Protein AF-0000000085042445 (afdb_homodimer)

Foldseek 3Di:
DQADEAEAEDQDVPQLCCCCCPLVVWDWPDDPPQKTKTAHPVHRRHIYMYGYPPVPPDADQQVAEEEDEDPDQVVSLVSCVVVVFAWPAHWDADPVFKTWTWTAGPRNHIYIYIYGD/DQADEAEAEDQDVPQLCCCCCPLVVWDWPDDPPQKTKTAHPVHRRHIYMYGYPPVPPDADQQVAEEEDEDPDQVVSLVSCVVVVFAWPAHWDADPVFKTWTWTAGPRNHIYIYIYGD

pLDDT: mean 97.15, std 3.5, range [72.31, 98.94]

Radius of gyration: 17.21 Å; Cα contacts (8 Å, |Δi|>4): 551; chains: 2; bounding box: 41×47×36 Å

Solvent-accessible surface area (backbone atoms only — not comparable to full-atom values): 12232 Å² total; per-residue (Å²): 62,62,27,44,28,48,43,42,64,26,92,46,62,66,61,46,49,46,44,47,36,64,72,66,57,27,40,81,73,44,76,71,82,54,40,34,31,34,22,25,85,75,22,80,57,24,36,41,32,41,29,53,45,81,79,71,58,86,82,66,30,71,56,33,36,33,39,33,38,31,91,54,41,67,60,52,51,53,49,32,60,74,68,66,49,53,66,79,36,75,76,45,77,47,93,90,39,32,34,34,32,26,34,46,49,94,55,45,29,37,38,36,40,26,22,79,101,64,62,27,46,28,47,43,40,65,27,92,48,61,68,61,46,49,46,46,47,36,62,72,68,57,29,41,81,72,44,74,72,80,54,40,35,30,34,21,25,84,74,20,80,56,24,38,42,32,43,30,54,47,81,79,71,58,88,80,66,30,70,57,33,36,34,39,34,38,32,90,53,42,67,59,54,50,52,48,31,60,76,67,64,50,52,66,78,36,74,76,44,77,46,95,89,39,32,35,34,33,27,34,46,49,95,56,45,29,37,37,38,40,24,23,81,101

Secondary structure (DSSP, 8-state):
--EEEEEEEES-HHHHHHIIIIIS--EEEEE-SSEEEEE-SS-TT-EEEEEE-TT-PPP--TT-EEEEE-S-HHHHHHHHHHTT--EEEEEEEETTTEEEEEEE-TTS-EEEEEEE-/--EEEEEEEES-HHHHHHIIIIIS--EEEEE-SSEEEEE-SS-TT-EEEEEE-TT-PPP--TT-EEEEE-S-HHHHHHHHHHTT--EEEEEEEETTTEEEEEEE-TTS-EEEEEEE-

Nearest PDB structures (foldseek):
  2i7r-assembly1_B  TM=8.277E-01  e=1.528E-09  Streptococcus pneumoniae
  3itw-assembly1_B-2  TM=7.916E-01  e=5.576E-08  Micromonospora sp. ML1
  2p7k-assembly1_B  TM=7.785E-01  e=1.060E-07  Listeria monocytogenes EGD-e
  2p7l-assembly4_A  TM=7.490E-01  e=5.632E-07  Listeria monocytogenes EGD-e
  2p7m-assembly4_A  TM=7.341E-01  e=1.574E-06  Listeria monocytogenes EGD-e

Sequence (234 aa):
MRRIVPNIYSNNMAESKHFYGEFLDMELAMDLGWVTTFVSKDNPTAQISILENKNSSPLDNSAIFLSIEVADVNHYYKKAQELAINISYKIRDEDWGVRRFFVTDPNGVTLNLLSHIMRRIVPNIYSNNMAESKHFYGEFLDMELAMDLGWVTTFVSKDNPTAQISILENKNSSPLDNSAIFLSIEVADVNHYYKKAQELAINISYKIRDEDWGVRRFFVTDPNGVTLNLLSHI

InterPro domains:
  IPR004360 Glyoxalase/fosfomycin resistance/dioxygenase domain [PF00903] (8-112)
  IPR029068 Glyoxalase/Bleomycin resistance protein/Dihydroxybiphenyl dioxygenase [G3DSA:3.10.180.10] (12-117)
  IPR029068 Glyoxalase/Bleomycin resistance protein/Dihydroxybiphenyl dioxygenase [SSF54593] (1-116)
  IPR037523 Vicinal oxygen chelate (VOC), core domain [PS51819] (1-116)

Structure (mmCIF, N/CA/C/O backbone):
data_AF-0000000085042445-model_v1
#
loop_
_entity.id
_entity.type
_entity.pdbx_description
1 polymer 'Glyoxalase/bleomycin resistance protein/dioxygenase'
#
loop_
_atom_site.group_PDB
_atom_site.id
_atom_site.type_symbol
_atom_site.label_atom_id
_atom_site.label_alt_id
_atom_site.label_comp_id
_atom_site.label_asym_id
_atom_site.label_entity_id
_atom_site.label_seq_id
_atom_site.pdbx_PDB_ins_code
_atom_site.Cartn_x
_atom_site.Cartn_y
_atom_site.Cartn_z
_atom_site.occupancy
_atom_site.B_iso_or_equiv
_atom_site.auth_seq_id
_atom_site.auth_comp_id
_atom_site.auth_asym_id
_atom_site.auth_atom_id
_atom_site.pdbx_PDB_model_num
ATOM 1 N N . MET A 1 1 ? -0.152 -5.145 -14.078 1 95.88 1 MET A N 1
ATOM 2 C CA . MET A 1 1 ? -0.77 -4.738 -12.82 1 95.88 1 MET A CA 1
ATOM 3 C C . MET A 1 1 ? -1.255 -3.293 -12.891 1 95.88 1 MET A C 1
ATOM 5 O O . MET A 1 1 ? -0.452 -2.371 -13.047 1 95.88 1 MET A O 1
ATOM 9 N N . ARG A 1 2 ? -2.502 -3.137 -12.828 1 96.88 2 ARG A N 1
ATOM 10 C CA . ARG A 1 2 ? -3.105 -1.819 -13.016 1 96.88 2 ARG A CA 1
ATOM 11 C C . ARG A 1 2 ? -2.963 -0.972 -11.758 1 96.88 2 ARG A C 1
ATOM 13 O O . ARG A 1 2 ? -2.697 0.229 -11.836 1 96.88 2 ARG A O 1
ATOM 20 N N . ARG A 1 3 ? -3.139 -1.544 -10.641 1 98.62 3 ARG A N 1
ATOM 21 C CA . ARG A 1 3 ? -3.084 -0.806 -9.383 1 98.62 3 ARG A CA 1
ATOM 22 C C . ARG A 1 3 ? -2.695 -1.722 -8.227 1 98.62 3 ARG A C 1
ATOM 24 O O . ARG A 1 3 ? -2.873 -2.939 -8.305 1 98.62 3 ARG A O 1
ATOM 31 N N . ILE A 1 4 ? -2.072 -1.16 -7.227 1 98.88 4 ILE A N 1
ATOM 32 C CA . ILE A 1 4 ? -1.752 -1.758 -5.934 1 98.88 4 ILE A CA 1
ATOM 33 C C . ILE A 1 4 ? -2.416 -0.958 -4.816 1 98.88 4 ILE A C 1
ATOM 35 O O . ILE A 1 4 ? -2.082 0.209 -4.598 1 98.88 4 ILE A O 1
ATOM 39 N N . VAL A 1 5 ? -3.363 -1.583 -4.148 1 98.94 5 VAL A N 1
ATOM 40 C CA . VAL A 1 5 ? -4.191 -0.862 -3.186 1 98.94 5 VAL A CA 1
ATOM 41 C C . VAL A 1 5 ? -3.924 -1.385 -1.777 1 98.94 5 VAL A C 1
ATOM 43 O O . VAL A 1 5 ? -4.223 -2.541 -1.47 1 98.94 5 VAL A O 1
ATOM 46 N N . PRO A 1 6 ? -3.322 -0.536 -0.921 1 98.94 6 PRO A N 1
ATOM 47 C CA . PRO A 1 6 ? -3.246 -0.953 0.48 1 98.94 6 PRO A CA 1
ATOM 48 C C . PRO A 1 6 ? -4.621 -1.062 1.14 1 98.94 6 PRO A C 1
ATOM 50 O O . PRO A 1 6 ? -5.492 -0.224 0.896 1 98.94 6 PRO A O 1
ATOM 53 N N . ASN A 1 7 ? -4.809 -2.113 1.905 1 98.81 7 ASN A N 1
ATOM 54 C CA . ASN A 1 7 ? -5.996 -2.32 2.727 1 98.81 7 ASN A CA 1
ATOM 55 C C . ASN A 1 7 ? -5.684 -2.174 4.211 1 98.81 7 ASN A C 1
ATOM 57 O O . ASN A 1 7 ? -4.809 -2.863 4.738 1 98.81 7 ASN A O 1
ATOM 61 N N . ILE A 1 8 ? -6.395 -1.314 4.895 1 98.56 8 ILE A N 1
ATOM 62 C CA . ILE A 1 8 ? -6.137 -1.014 6.301 1 98.56 8 ILE A CA 1
ATOM 63 C C . ILE A 1 8 ? -7.379 -1.317 7.129 1 98.56 8 ILE A C 1
ATOM 65 O O . ILE A 1 8 ? -8.453 -0.771 6.871 1 98.56 8 ILE A O 1
ATOM 69 N N . TYR A 1 9 ? -7.227 -2.162 8.117 1 98.25 9 TYR A N 1
ATOM 70 C CA . TYR A 1 9 ? -8.336 -2.408 9.031 1 98.25 9 TYR A CA 1
ATOM 71 C C . TYR A 1 9 ? -8.492 -1.264 10.023 1 98.25 9 TYR A C 1
ATOM 73 O O . TYR A 1 9 ? -7.5 -0.682 10.469 1 98.25 9 TYR A O 1
ATOM 81 N N . SER A 1 10 ? -9.633 -1.009 10.367 1 98.12 10 SER A N 1
ATOM 82 C CA . SER A 1 10 ? -9.953 0.098 11.266 1 98.12 10 SER A CA 1
ATOM 83 C C . SER A 1 10 ? -11 -0.309 12.289 1 98.12 10 SER A C 1
ATOM 85 O O . SER A 1 10 ? -11.969 -0.998 11.961 1 98.12 10 SER A O 1
ATOM 87 N N . ASN A 1 11 ? -10.82 0.074 13.586 1 97 11 ASN A N 1
ATOM 88 C CA . ASN A 1 11 ? -11.828 -0.083 14.633 1 97 11 ASN A CA 1
ATOM 89 C C . ASN A 1 11 ? -12.82 1.075 14.633 1 97 11 ASN A C 1
ATOM 91 O O . ASN A 1 11 ? -13.805 1.053 15.367 1 97 11 ASN A O 1
ATOM 95 N N . ASN A 1 12 ? -12.594 2.066 13.891 1 96.75 12 ASN A N 1
ATOM 96 C CA . ASN A 1 12 ? -13.414 3.268 13.828 1 96.75 12 ASN A CA 1
ATOM 97 C C . ASN A 1 12 ? -13.453 3.844 12.414 1 96.75 12 ASN A C 1
ATOM 99 O O . ASN A 1 12 ? -12.68 4.738 12.078 1 96.75 12 ASN A O 1
ATOM 103 N N . MET A 1 13 ? -14.461 3.373 11.648 1 97.38 13 MET A N 1
ATOM 104 C CA . MET A 1 13 ? -14.562 3.725 10.234 1 97.38 13 MET A CA 1
ATOM 105 C C . MET A 1 13 ? -14.781 5.227 10.062 1 97.38 13 MET A C 1
ATOM 107 O O . MET A 1 13 ? -14.242 5.832 9.141 1 97.38 13 MET A O 1
ATOM 111 N N . ALA A 1 14 ? -15.547 5.82 10.922 1 97.12 14 ALA A N 1
ATOM 112 C CA . ALA A 1 14 ? -15.852 7.246 10.82 1 97.12 14 ALA A CA 1
ATOM 113 C C . ALA A 1 14 ? -14.578 8.086 10.961 1 97.12 14 ALA A C 1
ATOM 115 O O . ALA A 1 14 ? -14.367 9.031 10.195 1 97.12 14 ALA A O 1
ATOM 116 N N . GLU A 1 15 ? -13.797 7.809 11.906 1 97.5 15 GLU A N 1
ATOM 117 C CA . GLU A 1 15 ? -12.539 8.516 12.109 1 97.5 15 GLU A CA 1
ATOM 118 C C . GLU A 1 15 ? -11.609 8.352 10.914 1 97.5 15 GLU A C 1
ATOM 120 O O . GLU A 1 15 ? -10.938 9.297 10.5 1 97.5 15 GLU A O 1
ATOM 125 N N . SER A 1 16 ? -11.516 7.148 10.383 1 98.06 16 SER A N 1
ATOM 126 C CA . SER A 1 16 ? -10.695 6.891 9.203 1 98.06 16 SER A CA 1
ATOM 127 C C . SER A 1 16 ? -11.172 7.699 8.008 1 98.06 16 SER A C 1
ATOM 129 O O . SER A 1 16 ? -10.367 8.273 7.277 1 98.06 16 SER A O 1
ATOM 131 N N . LYS A 1 17 ? -12.461 7.707 7.863 1 96.94 17 LYS A N 1
ATOM 132 C CA . LYS A 1 17 ? -13.031 8.469 6.758 1 96.94 17 LYS A CA 1
ATOM 133 C C . LYS A 1 17 ? -12.68 9.953 6.871 1 96.94 17 LYS A C 1
ATOM 135 O O . LYS A 1 17 ? -12.367 10.594 5.867 1 96.94 17 LYS A O 1
ATOM 140 N N . HIS A 1 18 ? -12.773 10.461 8.047 1 96.94 18 HIS A N 1
ATOM 141 C CA . HIS A 1 18 ? -12.406 11.852 8.273 1 96.94 18 HIS A CA 1
ATOM 142 C C . HIS A 1 18 ? -10.938 12.102 7.941 1 96.94 18 HIS A C 1
ATOM 144 O O . HIS A 1 18 ? -10.602 13.078 7.281 1 96.94 18 HIS A O 1
ATOM 150 N N . PHE A 1 19 ? -10.086 11.227 8.367 1 98.62 19 PHE A N 1
ATOM 151 C CA . PHE A 1 19 ? -8.656 11.375 8.148 1 98.62 19 PHE A CA 1
ATOM 152 C C . PHE A 1 19 ? -8.328 11.367 6.66 1 98.62 19 PHE A C 1
ATOM 154 O O . PHE A 1 19 ? -7.688 12.297 6.152 1 98.62 19 PHE A O 1
ATOM 161 N N . TYR A 1 20 ? -8.711 10.367 5.918 1 98.62 20 TYR A N 1
ATOM 162 C CA . TYR A 1 20 ? -8.32 10.188 4.52 1 98.62 20 TYR A CA 1
ATOM 163 C C . TYR A 1 20 ? -9.094 11.141 3.615 1 98.62 20 TYR A C 1
ATOM 165 O O . TYR A 1 20 ? -8.578 11.586 2.59 1 98.62 20 TYR A O 1
ATOM 173 N N . GLY A 1 21 ? -10.312 11.461 3.982 1 96.88 21 GLY A N 1
ATOM 174 C CA . GLY A 1 21 ? -11.117 12.375 3.195 1 96.88 21 GLY A CA 1
ATOM 175 C C . GLY A 1 21 ? -10.781 13.836 3.455 1 96.88 21 GLY A C 1
ATOM 176 O O . GLY A 1 21 ? -10.562 14.602 2.516 1 96.88 21 GLY A O 1
ATOM 177 N N . GLU A 1 22 ? -10.758 14.203 4.699 1 94.75 22 GLU A N 1
ATOM 178 C CA . GLU A 1 22 ? -10.586 15.602 5.059 1 94.75 22 GLU A CA 1
ATOM 179 C C . GLU A 1 22 ? -9.109 15.977 5.121 1 94.75 22 GLU A C 1
ATOM 181 O O . GLU A 1 22 ? -8.672 16.938 4.488 1 94.75 22 GLU A O 1
ATOM 186 N N . PHE A 1 23 ? -8.367 15.25 5.867 1 97.81 23 PHE A N 1
ATOM 187 C CA . PHE A 1 23 ? -6.957 15.602 5.992 1 97.81 23 PHE A CA 1
ATOM 188 C C . PHE A 1 23 ? -6.223 15.359 4.68 1 97.81 23 PHE A C 1
ATOM 190 O O . PHE A 1 23 ? -5.648 16.297 4.105 1 97.81 23 PHE A O 1
ATOM 197 N N . LEU A 1 24 ? -6.309 14.109 4.102 1 97.88 24 LEU A N 1
ATOM 198 C CA . LEU A 1 24 ? -5.52 13.781 2.918 1 97.88 24 LEU A CA 1
ATOM 199 C C . LEU A 1 24 ? -6.219 14.258 1.649 1 97.88 24 LEU A C 1
ATOM 201 O O . LEU A 1 24 ? -5.645 14.203 0.56 1 97.88 24 LEU A O 1
ATOM 205 N N . ASP A 1 25 ? -7.438 14.711 1.812 1 96.5 25 ASP A N 1
ATOM 206 C CA . ASP A 1 25 ? -8.18 15.305 0.701 1 96.5 25 ASP A CA 1
ATOM 207 C C . ASP A 1 25 ? -8.406 14.273 -0.407 1 96.5 25 ASP A C 1
ATOM 209 O O . ASP A 1 25 ? -8.359 14.617 -1.592 1 96.5 25 ASP A O 1
ATOM 213 N N . MET A 1 26 ? -8.5 12.992 -0.084 1 98.38 26 MET A N 1
ATOM 214 C CA . MET A 1 26 ? -8.828 11.969 -1.074 1 98.38 26 MET A CA 1
ATOM 215 C C . MET A 1 26 ? -10.328 11.898 -1.314 1 98.38 26 MET A C 1
ATOM 217 O O . MET A 1 26 ? -11.117 12.336 -0.472 1 98.38 26 MET A O 1
ATOM 221 N N . GLU A 1 27 ? -10.641 11.43 -2.48 1 98.25 27 GLU A N 1
ATOM 222 C CA . GLU A 1 27 ? -12.047 11.289 -2.85 1 98.25 27 GLU A CA 1
ATOM 223 C C . GLU A 1 27 ? -12.578 9.898 -2.504 1 98.25 27 GLU A C 1
ATOM 225 O O . GLU A 1 27 ? -11.875 8.906 -2.68 1 98.25 27 GLU A O 1
ATOM 230 N N . LEU A 1 28 ? -13.836 9.875 -2.049 1 97.62 28 LEU A N 1
ATOM 231 C CA . LEU A 1 28 ? -14.5 8.602 -1.787 1 97.62 28 LEU A CA 1
ATOM 232 C C . LEU A 1 28 ? -14.914 7.926 -3.09 1 97.62 28 LEU A C 1
ATOM 234 O O . LEU A 1 28 ? -15.75 8.445 -3.828 1 97.62 28 LEU A O 1
ATOM 238 N N . ALA A 1 29 ? -14.328 6.812 -3.391 1 97.62 29 ALA A N 1
ATOM 239 C CA . ALA A 1 29 ? -14.641 6.086 -4.617 1 97.62 29 ALA A CA 1
ATOM 240 C C . ALA A 1 29 ? -15.719 5.035 -4.371 1 97.62 29 ALA A C 1
ATOM 242 O O . ALA A 1 29 ? -16.5 4.707 -5.27 1 97.62 29 ALA A O 1
ATOM 243 N N . MET A 1 30 ? -15.734 4.473 -3.238 1 96.88 30 MET A N 1
ATOM 244 C CA . MET A 1 30 ? -16.672 3.432 -2.844 1 96.88 30 MET A CA 1
ATOM 245 C C . MET A 1 30 ? -16.891 3.436 -1.335 1 96.88 30 MET A C 1
ATOM 247 O O . MET A 1 30 ? -15.945 3.602 -0.567 1 96.88 30 MET A O 1
ATOM 251 N N . ASP A 1 31 ? -18.109 3.236 -0.894 1 96.94 31 ASP A N 1
ATOM 252 C CA . ASP A 1 31 ? -18.453 3.08 0.516 1 96.94 31 ASP A CA 1
ATOM 253 C C . ASP A 1 31 ? -19.562 2.043 0.7 1 96.94 31 ASP A C 1
ATOM 255 O O . ASP A 1 31 ? -20.734 2.328 0.45 1 96.94 31 ASP A O 1
ATOM 259 N N . LEU A 1 32 ? -19.203 0.952 1.211 1 95.62 32 LEU A N 1
ATOM 260 C CA . LEU A 1 32 ? -20.156 -0.121 1.442 1 95.62 32 LEU A CA 1
ATOM 261 C C . LEU A 1 32 ? -20.391 -0.336 2.936 1 95.62 32 LEU A C 1
ATOM 263 O O . LEU A 1 32 ? -20.984 -1.332 3.338 1 95.62 32 LEU A O 1
ATOM 267 N N . GLY A 1 33 ? -19.953 0.536 3.732 1 93.56 33 GLY A N 1
ATOM 268 C CA . GLY A 1 33 ? -20.062 0.413 5.176 1 93.56 33 GLY A CA 1
ATOM 269 C C . GLY A 1 33 ? -18.891 -0.326 5.797 1 93.56 33 GLY A C 1
ATOM 270 O O . GLY A 1 33 ? -18.047 0.283 6.449 1 93.56 33 GLY A O 1
ATOM 271 N N . TRP A 1 34 ? -18.797 -1.603 5.391 1 95.19 34 TRP A N 1
ATOM 272 C CA . TRP A 1 34 ? -17.734 -2.416 5.965 1 95.19 34 TRP A CA 1
ATOM 273 C C . TRP A 1 34 ? -16.422 -2.199 5.227 1 95.19 34 TRP A C 1
ATOM 275 O O . TRP A 1 34 ? -15.352 -2.578 5.715 1 95.19 34 TRP A O 1
ATOM 285 N N . VAL A 1 35 ? -16.469 -1.622 4.035 1 97.25 35 VAL A N 1
ATOM 286 C CA . VAL A 1 35 ? -15.273 -1.259 3.281 1 97.25 35 VAL A CA 1
ATOM 287 C C . VAL A 1 35 ? -15.484 0.091 2.6 1 97.25 35 VAL A C 1
ATOM 289 O O . VAL A 1 35 ? -16.562 0.36 2.059 1 97.25 35 VAL A O 1
ATOM 292 N N . THR A 1 36 ? -14.508 0.972 2.711 1 98.25 36 THR A N 1
ATOM 293 C CA . THR A 1 36 ? -14.461 2.268 2.045 1 98.25 36 THR A CA 1
ATOM 294 C C . THR A 1 36 ? -13.156 2.434 1.274 1 98.25 36 THR A C 1
ATOM 296 O O . THR A 1 36 ? -12.078 2.152 1.803 1 98.25 36 THR A O 1
ATOM 299 N N . THR A 1 37 ? -13.242 2.791 0.037 1 98.69 37 THR A N 1
ATOM 300 C CA . THR A 1 37 ? -12.047 3.031 -0.769 1 98.69 37 THR A CA 1
ATOM 301 C C . THR A 1 37 ? -11.93 4.508 -1.124 1 98.69 37 THR A C 1
ATOM 303 O O . THR A 1 37 ? -12.891 5.129 -1.576 1 98.69 37 THR A O 1
ATOM 306 N N . PHE A 1 38 ? -10.766 5.047 -0.848 1 98.81 38 PHE A N 1
ATOM 307 C CA . PHE A 1 38 ? -10.414 6.418 -1.2 1 98.81 38 PHE A CA 1
ATOM 308 C C . PHE A 1 38 ? -9.492 6.449 -2.41 1 98.81 38 PHE A C 1
ATOM 310 O O . PHE A 1 38 ? -8.656 5.559 -2.582 1 98.81 38 PHE A O 1
ATOM 317 N N . VAL A 1 39 ? -9.641 7.473 -3.24 1 98.69 39 VAL A N 1
ATOM 318 C CA . VAL A 1 39 ? -8.875 7.582 -4.477 1 98.69 39 VAL A CA 1
ATOM 319 C C . VAL A 1 39 ? -8.281 8.984 -4.598 1 98.69 39 VAL A C 1
ATOM 321 O O . VAL A 1 39 ? -8.898 9.961 -4.164 1 98.69 39 VAL A O 1
ATOM 324 N N . SER A 1 40 ? -7.035 9 -5.109 1 98.44 40 SER A N 1
ATOM 325 C CA . SER A 1 40 ? -6.41 10.281 -5.41 1 98.44 40 SER A CA 1
ATOM 326 C C . SER A 1 40 ? -7.195 11.047 -6.473 1 98.44 40 SER A C 1
ATOM 328 O O . SER A 1 40 ? -7.66 10.453 -7.449 1 98.44 40 SER A O 1
ATOM 330 N N . LYS A 1 41 ? -7.27 12.375 -6.297 1 96.5 41 LYS A N 1
ATOM 331 C CA . LYS A 1 41 ? -7.891 13.219 -7.316 1 96.5 41 LYS A CA 1
ATOM 332 C C . LYS A 1 41 ? -7.023 13.297 -8.57 1 96.5 41 LYS A C 1
ATOM 334 O O . LYS A 1 41 ? -7.539 13.477 -9.68 1 96.5 41 LYS A O 1
ATOM 339 N N . ASP A 1 42 ? -5.762 13.156 -8.445 1 95.94 42 ASP A N 1
ATOM 340 C CA . ASP A 1 42 ? -4.789 13.328 -9.523 1 95.94 42 ASP A CA 1
ATOM 341 C C . ASP A 1 42 ? -4.555 12.023 -10.266 1 95.94 42 ASP A C 1
ATOM 343 O O . ASP A 1 42 ? -4.148 12.023 -11.43 1 95.94 42 ASP A O 1
ATOM 347 N N . ASN A 1 43 ? -4.672 10.914 -9.672 1 97.69 43 ASN A N 1
ATOM 348 C CA . ASN A 1 43 ? -4.398 9.578 -10.195 1 97.69 43 ASN A CA 1
ATOM 349 C C . ASN A 1 43 ? -5.418 8.562 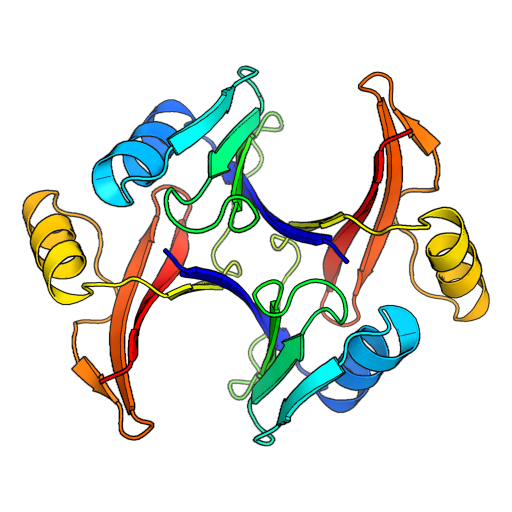-9.695 1 97.69 43 ASN A C 1
ATOM 351 O O . ASN A 1 43 ? -5.34 8.109 -8.555 1 97.69 43 ASN A O 1
ATOM 355 N N . PRO A 1 44 ? -6.301 8.148 -10.562 1 96.38 44 PRO A N 1
ATOM 356 C CA . PRO A 1 44 ? -7.398 7.281 -10.117 1 96.38 44 PRO A CA 1
ATOM 357 C C . PRO A 1 44 ? -6.918 5.895 -9.695 1 96.38 44 PRO A C 1
ATOM 359 O O . PRO A 1 44 ? -7.68 5.129 -9.102 1 96.38 44 PRO A O 1
ATOM 362 N N . THR A 1 45 ? -5.68 5.531 -9.977 1 98.06 45 THR A N 1
ATOM 363 C CA . THR A 1 45 ? -5.195 4.207 -9.602 1 98.06 45 THR A CA 1
ATOM 364 C C . THR A 1 45 ? -4.469 4.266 -8.258 1 98.06 45 THR A C 1
ATOM 366 O O . THR A 1 45 ? -4.113 3.227 -7.695 1 98.06 45 THR A O 1
ATOM 369 N N . ALA A 1 46 ? -4.207 5.453 -7.742 1 98.56 46 ALA A N 1
ATOM 370 C CA . ALA A 1 46 ? -3.699 5.621 -6.383 1 98.56 46 ALA A CA 1
ATOM 371 C C . ALA A 1 46 ? -4.84 5.598 -5.363 1 98.56 46 ALA A C 1
ATOM 373 O O . ALA A 1 46 ? -5.574 6.574 -5.227 1 98.56 46 ALA A O 1
ATOM 374 N N . GLN A 1 47 ? -4.941 4.449 -4.703 1 98.81 47 GLN A N 1
ATOM 375 C CA . GLN A 1 47 ? -6.094 4.203 -3.84 1 98.81 47 GLN A CA 1
ATOM 376 C C . GLN A 1 47 ? -5.66 3.633 -2.492 1 98.81 47 GLN A C 1
ATOM 378 O O . GLN A 1 47 ? -4.566 3.078 -2.371 1 98.81 47 GLN A O 1
ATOM 383 N N . ILE A 1 48 ? -6.508 3.824 -1.464 1 98.94 48 ILE A N 1
ATOM 384 C CA . ILE A 1 48 ? -6.43 3.178 -0.158 1 98.94 48 ILE A CA 1
ATOM 385 C C . ILE A 1 48 ? -7.809 2.654 0.243 1 98.94 48 ILE A C 1
ATOM 387 O O . ILE A 1 48 ? -8.812 3.359 0.105 1 98.94 48 ILE A O 1
ATOM 391 N N . SER A 1 49 ? -7.855 1.45 0.684 1 98.88 49 SER A N 1
ATOM 392 C CA . SER A 1 49 ? -9.102 0.901 1.207 1 98.88 49 SER A CA 1
ATOM 393 C C . SER A 1 49 ? -9.055 0.764 2.725 1 98.88 49 SER A C 1
ATOM 395 O O . SER A 1 49 ? -8.062 0.28 3.277 1 98.88 49 SER A O 1
ATOM 397 N N . ILE A 1 50 ? -10.078 1.212 3.383 1 98.69 50 ILE A N 1
ATOM 398 C CA . ILE A 1 50 ? -10.281 1.05 4.82 1 98.69 50 ILE A CA 1
ATOM 399 C C . ILE A 1 50 ? -11.352 -0.007 5.074 1 98.69 50 ILE A C 1
ATOM 401 O O . ILE A 1 50 ? -12.461 0.085 4.547 1 98.69 50 ILE A O 1
ATOM 405 N N . LEU A 1 51 ? -11 -1.027 5.805 1 98.06 51 LEU A N 1
ATOM 406 C CA . LEU A 1 51 ? -11.891 -2.141 6.109 1 98.06 51 LEU A CA 1
ATOM 407 C C . LEU A 1 51 ? -12.297 -2.131 7.582 1 98.06 51 LEU A C 1
ATOM 409 O O . LEU A 1 51 ? -11.453 -1.904 8.453 1 98.06 51 LEU A O 1
ATOM 413 N N . GLU A 1 52 ? -13.523 -2.389 7.789 1 97.62 52 GLU A N 1
ATOM 414 C CA . GLU A 1 52 ? -13.969 -2.523 9.172 1 97.62 52 GLU A CA 1
ATOM 415 C C . GLU A 1 52 ? -13.352 -3.748 9.836 1 97.62 52 GLU A C 1
ATOM 417 O O . GLU A 1 52 ? -13.359 -4.84 9.273 1 97.62 52 GLU A O 1
ATOM 422 N N . ASN A 1 53 ? -12.805 -3.523 11.039 1 97.06 53 ASN A N 1
ATOM 423 C CA . ASN A 1 53 ? -12.289 -4.633 11.836 1 97.06 53 ASN A CA 1
ATOM 424 C C . ASN A 1 53 ? -13.406 -5.379 12.555 1 97.06 53 ASN A C 1
ATOM 426 O O . ASN A 1 53 ? -13.688 -5.105 13.719 1 97.06 53 ASN A O 1
ATOM 430 N N . LYS A 1 54 ? -13.992 -6.336 12 1 90.12 54 LYS A N 1
ATOM 431 C CA . LYS A 1 54 ? -15.188 -7.016 12.508 1 90.12 54 LYS A CA 1
ATOM 432 C C . LYS A 1 54 ? -14.82 -8 13.617 1 90.12 54 LYS A C 1
ATOM 434 O O . LYS A 1 54 ? -15.633 -8.266 14.508 1 90.12 54 LYS A O 1
ATOM 439 N N . ASN A 1 55 ? -13.672 -8.461 13.531 1 82.38 55 ASN A N 1
ATOM 440 C CA . ASN A 1 55 ? -13.32 -9.516 14.477 1 82.38 55 ASN A CA 1
ATOM 441 C C . ASN A 1 55 ? -12.906 -8.938 15.828 1 82.38 55 ASN A C 1
ATOM 443 O O . ASN A 1 55 ? -12.688 -9.68 16.781 1 82.38 55 ASN A O 1
ATOM 447 N N . SER A 1 56 ? -12.883 -7.648 15.961 1 72.44 56 SER A N 1
ATOM 448 C CA . SER A 1 56 ? -12.586 -6.957 17.219 1 72.44 56 SER A CA 1
ATOM 449 C C . SER A 1 56 ? -11.258 -7.43 17.812 1 72.44 56 SER A C 1
ATOM 451 O O . SER A 1 56 ? -11.078 -7.418 19.031 1 72.44 56 SER A O 1
ATOM 453 N N . SER A 1 57 ? -10.539 -8.062 17.016 1 82.81 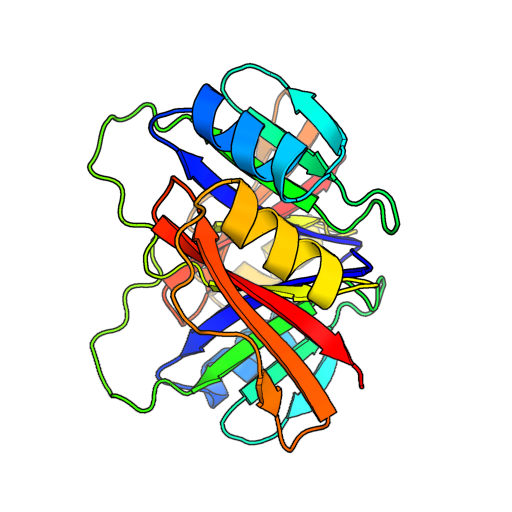57 SER A N 1
ATOM 454 C CA . SER A 1 57 ? -9.195 -8.391 17.484 1 82.81 57 SER A CA 1
ATOM 455 C C . SER A 1 57 ? -8.32 -7.145 17.562 1 82.81 57 SER A C 1
ATOM 457 O O . SER A 1 57 ? -8.531 -6.188 16.812 1 82.81 57 SER A O 1
ATOM 459 N N . PRO A 1 58 ? -7.461 -7.246 18.547 1 88.25 58 PRO A N 1
ATOM 460 C CA . PRO A 1 58 ? -6.574 -6.086 18.641 1 88.25 58 PRO A CA 1
ATOM 461 C C . PRO A 1 58 ? -5.844 -5.805 17.328 1 88.25 58 PRO A C 1
ATOM 463 O O . PRO A 1 58 ? -5.266 -6.715 16.734 1 88.25 58 PRO A O 1
ATOM 466 N N . LEU A 1 59 ? -6.051 -4.617 16.953 1 91.69 59 LEU A N 1
ATOM 467 C CA . LEU A 1 59 ? -5.406 -4.172 15.719 1 91.69 59 LEU A CA 1
ATOM 468 C C . LEU A 1 59 ? -3.99 -3.676 15.992 1 91.69 59 LEU A C 1
ATOM 470 O O . LEU A 1 59 ? -3.758 -2.957 16.969 1 91.69 59 LEU A O 1
ATOM 474 N N . ASP A 1 60 ? -3.004 -4.168 15.219 1 96.19 60 ASP A N 1
ATOM 475 C CA . ASP A 1 60 ? -1.664 -3.588 15.188 1 96.19 60 ASP A CA 1
ATOM 476 C C . ASP A 1 60 ? -1.22 -3.309 13.75 1 96.19 60 ASP A C 1
ATOM 478 O O . ASP A 1 60 ? -0.714 -4.203 13.07 1 96.19 60 ASP A O 1
ATOM 482 N N . ASN A 1 61 ? -1.378 -2.08 13.367 1 97.81 61 ASN A N 1
ATOM 483 C CA . ASN A 1 61 ? -1.047 -1.676 12 1 97.81 61 ASN A CA 1
ATOM 484 C C . ASN A 1 61 ? 0.335 -1.032 11.93 1 97.81 61 ASN A C 1
ATOM 486 O O . ASN A 1 61 ? 0.667 -0.376 10.945 1 97.81 61 ASN A O 1
ATOM 490 N N . SER A 1 62 ? 1.162 -1.242 12.961 1 96.94 62 SER A N 1
ATOM 491 C CA . SER A 1 62 ? 2.408 -0.49 13.07 1 96.94 62 SER A CA 1
ATOM 492 C C . SER A 1 62 ? 3.379 -0.863 11.953 1 96.94 62 SER A C 1
ATOM 494 O O . SER A 1 62 ? 4.312 -0.115 11.664 1 96.94 62 SER A O 1
ATOM 496 N N . ALA A 1 63 ? 3.113 -1.994 11.336 1 97.69 63 ALA A N 1
ATOM 497 C CA . ALA A 1 63 ? 4.004 -2.434 10.266 1 97.69 63 ALA A CA 1
ATOM 498 C C . ALA A 1 63 ? 3.629 -1.778 8.938 1 97.69 63 ALA A C 1
ATOM 500 O O . ALA A 1 63 ? 4.391 -1.842 7.973 1 97.69 63 ALA A O 1
ATOM 501 N N . ILE A 1 64 ? 2.418 -1.227 8.82 1 98.75 64 ILE A N 1
ATOM 502 C CA . ILE A 1 64 ? 1.99 -0.595 7.578 1 98.75 64 ILE A CA 1
ATOM 503 C C . ILE A 1 64 ? 2.656 0.772 7.438 1 98.75 64 ILE A C 1
ATOM 505 O O . ILE A 1 64 ? 2.486 1.643 8.297 1 98.75 64 ILE A O 1
ATOM 509 N N . PHE A 1 65 ? 3.434 0.911 6.395 1 98.88 65 PHE A N 1
ATOM 510 C CA . PHE A 1 65 ? 4.227 2.09 6.074 1 98.88 65 PHE A CA 1
ATOM 511 C C . PHE A 1 65 ? 4.055 2.473 4.609 1 98.88 65 PHE A C 1
ATOM 513 O O . PHE A 1 65 ? 4.492 1.744 3.715 1 98.88 65 PHE A O 1
ATOM 520 N N . LEU A 1 66 ? 3.367 3.604 4.355 1 98.94 66 LEU A N 1
ATOM 521 C CA . LEU A 1 66 ? 3.061 4.047 3.002 1 98.94 66 LEU A CA 1
ATOM 522 C C . LEU A 1 66 ? 3.779 5.352 2.68 1 98.94 66 LEU A C 1
ATOM 524 O O . LEU A 1 66 ? 3.854 6.246 3.523 1 98.94 66 LEU A O 1
ATOM 528 N N . SER A 1 67 ? 4.363 5.398 1.513 1 98.88 67 SER A N 1
ATOM 529 C CA . SER A 1 67 ? 4.863 6.656 0.968 1 98.88 67 SER A CA 1
ATOM 530 C C . SER A 1 67 ? 3.877 7.262 -0.022 1 98.88 67 SER A C 1
ATOM 532 O O . SER A 1 67 ? 3.494 6.617 -1 1 98.88 67 SER A O 1
ATOM 534 N N . ILE A 1 68 ? 3.482 8.445 0.237 1 98.88 68 ILE A N 1
ATOM 535 C CA . ILE A 1 68 ? 2.504 9.141 -0.593 1 98.88 68 ILE A CA 1
ATOM 536 C C . ILE A 1 68 ? 3.125 10.406 -1.169 1 98.88 68 ILE A C 1
ATOM 538 O O . ILE A 1 68 ? 3.498 11.32 -0.425 1 98.88 68 ILE A O 1
ATOM 542 N N . GLU A 1 69 ? 3.236 10.461 -2.488 1 98.88 69 GLU A N 1
ATOM 543 C CA . GLU A 1 69 ? 3.77 11.656 -3.135 1 98.88 69 GLU A CA 1
ATOM 544 C C . GLU A 1 69 ? 2.672 12.688 -3.379 1 98.88 69 GLU A C 1
ATOM 546 O O . GLU A 1 69 ? 1.7 12.406 -4.086 1 98.88 69 GLU A O 1
ATOM 551 N N . VAL A 1 70 ? 2.869 13.859 -2.832 1 98.31 70 VAL A N 1
ATOM 552 C CA . VAL A 1 70 ? 1.886 14.93 -2.951 1 98.31 70 VAL A CA 1
ATOM 553 C C . VAL A 1 70 ? 2.51 16.141 -3.66 1 98.31 70 VAL A C 1
ATOM 555 O O . VAL A 1 70 ? 3.736 16.266 -3.699 1 98.31 70 VAL A O 1
ATOM 558 N N . ALA A 1 71 ? 1.664 16.969 -4.309 1 95.12 71 ALA A N 1
ATOM 559 C CA . ALA A 1 71 ? 2.15 18.109 -5.074 1 95.12 71 ALA A CA 1
ATOM 560 C C . ALA A 1 71 ? 2.707 19.188 -4.148 1 95.12 71 ALA A C 1
ATOM 562 O O . ALA A 1 71 ? 3.689 19.859 -4.48 1 95.12 71 ALA A O 1
ATOM 563 N N . ASP A 1 72 ? 2.094 19.422 -2.992 1 96.44 72 ASP A N 1
ATOM 564 C CA . ASP A 1 72 ? 2.469 20.469 -2.049 1 96.44 72 ASP A CA 1
ATOM 565 C C . ASP A 1 72 ? 2.57 19.906 -0.628 1 96.44 72 ASP A C 1
ATOM 567 O O . ASP A 1 72 ? 1.624 20.016 0.155 1 96.44 72 ASP A O 1
ATOM 571 N N . VAL A 1 73 ? 3.785 19.5 -0.298 1 98.62 73 VAL A N 1
ATOM 572 C CA . VAL A 1 73 ? 4.004 18.844 0.99 1 98.62 73 VAL A CA 1
ATOM 573 C C . VAL A 1 73 ? 3.861 19.875 2.117 1 98.62 73 VAL A C 1
ATOM 575 O O . VAL A 1 73 ? 3.4 19.531 3.211 1 98.62 73 VAL A O 1
ATOM 578 N N . ASN A 1 74 ? 4.211 21.141 1.893 1 98.62 74 ASN A N 1
ATOM 579 C CA . ASN A 1 74 ? 4.07 22.172 2.902 1 98.62 74 ASN A CA 1
ATOM 580 C C . ASN A 1 74 ? 2.609 22.406 3.279 1 98.62 74 ASN A C 1
ATOM 582 O O . ASN A 1 74 ? 2.293 22.641 4.449 1 98.62 74 ASN A O 1
ATOM 586 N N . HIS A 1 75 ? 1.813 22.344 2.281 1 98.25 75 HIS A N 1
ATOM 587 C CA . HIS A 1 75 ? 0.38 22.469 2.514 1 98.25 75 HIS A CA 1
ATOM 588 C C . HIS A 1 75 ? -0.124 21.406 3.479 1 98.25 75 HIS A C 1
ATOM 590 O O . HIS A 1 75 ? -0.83 21.719 4.441 1 98.25 75 HIS A O 1
ATOM 596 N N . TYR A 1 76 ? 0.209 20.141 3.291 1 98.56 76 TYR A N 1
ATOM 597 C CA . TYR A 1 76 ? -0.267 19.047 4.121 1 98.56 76 TYR A CA 1
ATOM 598 C C . TYR A 1 76 ? 0.358 19.094 5.508 1 98.56 76 TYR A C 1
ATOM 600 O O . TYR A 1 76 ? -0.276 18.719 6.496 1 98.56 76 TYR A O 1
ATOM 608 N N . TYR A 1 77 ? 1.626 19.562 5.562 1 98.81 77 TYR A N 1
ATOM 609 C CA . TYR A 1 77 ? 2.248 19.719 6.871 1 98.81 77 TYR A CA 1
ATOM 610 C C . TYR A 1 77 ? 1.476 20.734 7.719 1 98.81 77 TYR A C 1
ATOM 612 O O . TYR A 1 77 ? 1.146 20.453 8.875 1 98.81 77 TYR A O 1
ATOM 620 N N . LYS A 1 78 ? 1.198 21.891 7.184 1 98.69 78 LYS A N 1
ATOM 621 C CA . LYS A 1 78 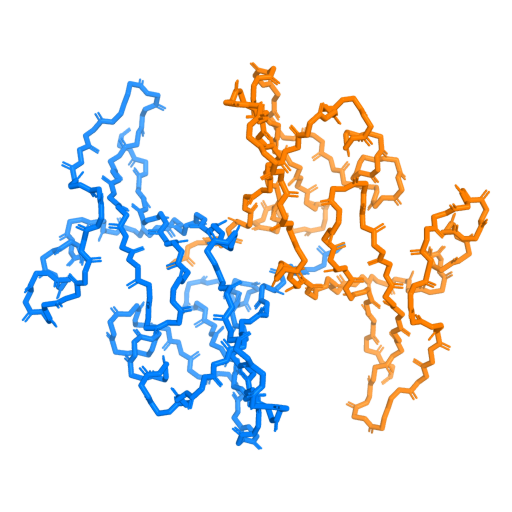? 0.42 22.922 7.879 1 98.69 78 LYS A CA 1
ATOM 622 C C . LYS A 1 78 ? -0.954 22.391 8.281 1 98.69 78 LYS A C 1
ATOM 624 O O . LYS A 1 78 ? -1.41 22.609 9.398 1 98.69 78 LYS A O 1
ATOM 629 N N . LYS A 1 79 ? -1.555 21.734 7.355 1 98.5 79 LYS A N 1
ATOM 630 C CA . LYS A 1 79 ? -2.877 21.172 7.613 1 98.5 79 LYS A CA 1
ATOM 631 C C . LYS A 1 79 ? -2.83 20.172 8.758 1 98.5 79 LYS A C 1
ATOM 633 O O . LYS A 1 79 ? -3.744 20.109 9.586 1 98.5 79 LYS A O 1
ATOM 638 N N . ALA A 1 80 ? -1.782 19.312 8.781 1 98.62 80 ALA A N 1
ATOM 639 C CA . ALA A 1 80 ? -1.605 18.344 9.867 1 98.62 80 ALA A CA 1
ATOM 640 C C . ALA A 1 80 ? -1.505 19.047 11.211 1 98.62 80 ALA A C 1
ATOM 642 O O . ALA A 1 80 ? -2.082 18.594 12.203 1 98.62 80 ALA A O 1
ATOM 643 N N . GLN A 1 81 ? -0.739 20.094 11.242 1 98.44 81 GLN A N 1
ATOM 644 C CA . GLN A 1 81 ? -0.61 20.875 12.469 1 98.44 81 GLN A CA 1
ATOM 645 C C . GLN A 1 81 ? -1.954 21.469 12.891 1 98.44 81 GLN A C 1
ATOM 647 O O . GLN A 1 81 ? -2.33 21.375 14.062 1 98.44 81 GLN A O 1
ATOM 652 N N . GLU A 1 82 ? -2.646 22.031 11.953 1 97.81 82 GLU A N 1
ATOM 653 C CA . GLU A 1 82 ? -3.926 22.672 12.234 1 97.81 82 GLU A CA 1
ATOM 654 C C . GLU A 1 82 ? -4.941 21.672 12.773 1 97.81 82 GLU A C 1
ATOM 656 O O . GLU A 1 82 ? -5.734 22 13.664 1 97.81 82 GLU A O 1
ATOM 661 N N . LEU A 1 83 ? -4.902 20.5 12.234 1 97.31 83 LEU A N 1
ATOM 662 C CA . LEU A 1 83 ? -5.875 19.469 12.602 1 97.31 83 LEU A CA 1
ATOM 663 C C . LEU A 1 83 ? -5.355 18.625 13.758 1 97.31 83 LEU A C 1
ATOM 665 O O . LEU A 1 83 ? -6 17.641 14.156 1 97.31 83 LEU A O 1
ATOM 669 N N . ALA A 1 84 ? -4.184 18.906 14.242 1 97 84 ALA A N 1
ATOM 670 C CA . ALA A 1 84 ? -3.557 18.219 15.359 1 97 84 ALA A CA 1
ATOM 671 C C . ALA A 1 84 ? -3.359 16.734 15.047 1 97 84 ALA A C 1
ATOM 673 O O . ALA A 1 84 ? -3.598 15.875 15.898 1 97 84 ALA A O 1
ATOM 674 N N . ILE A 1 85 ? -3.07 16.438 13.797 1 97.81 85 ILE A N 1
ATOM 675 C CA . ILE A 1 85 ? -2.658 15.102 13.398 1 97.81 85 ILE A CA 1
ATOM 676 C C . ILE A 1 85 ? -1.298 14.773 14.008 1 97.81 85 ILE A C 1
ATOM 678 O O . ILE A 1 85 ? -0.431 15.648 14.109 1 97.81 85 ILE A O 1
ATOM 682 N N . ASN A 1 86 ? -1.148 13.523 14.43 1 97.88 86 ASN A N 1
ATOM 683 C CA . ASN A 1 86 ? 0.125 13.109 15.008 1 97.88 86 ASN A CA 1
ATOM 684 C C . ASN A 1 86 ? 1.24 13.117 13.961 1 97.88 86 ASN A C 1
ATOM 686 O O . ASN A 1 86 ? 1.228 12.312 13.031 1 97.88 86 ASN A O 1
ATOM 690 N N . ILE A 1 87 ? 2.172 14.023 14.094 1 98.69 87 ILE A N 1
ATOM 691 C CA . ILE A 1 87 ? 3.361 14.086 13.25 1 98.69 87 ILE A CA 1
ATOM 692 C C . ILE A 1 87 ? 4.508 13.336 13.922 1 98.69 87 ILE A C 1
ATOM 694 O O . ILE A 1 87 ? 5.02 13.766 14.961 1 98.69 87 ILE A O 1
ATOM 698 N N . SER A 1 88 ? 4.859 12.242 13.367 1 98.38 88 SER A N 1
ATOM 699 C CA . SER A 1 88 ? 5.855 11.383 13.992 1 98.38 88 SER A CA 1
ATOM 700 C C . SER A 1 88 ? 7.254 11.664 13.453 1 98.38 88 SER A C 1
ATOM 702 O O . SER A 1 88 ? 8.242 11.164 13.992 1 98.38 88 SER A O 1
ATOM 704 N N . TYR A 1 89 ? 7.434 12.336 12.445 1 98.62 89 TYR A N 1
ATOM 705 C CA . TYR A 1 89 ? 8.664 12.812 11.82 1 98.62 89 TYR A CA 1
ATOM 706 C C . TYR A 1 89 ? 8.469 14.188 11.203 1 98.62 89 TYR A C 1
ATOM 708 O O . TYR A 1 89 ? 7.73 14.336 10.219 1 98.62 89 TYR A O 1
ATOM 716 N N . LYS A 1 90 ? 9.125 15.18 11.773 1 98.69 90 LYS A N 1
ATOM 717 C CA . LYS A 1 90 ? 8.898 16.562 11.367 1 98.69 90 LYS A CA 1
ATOM 718 C C . LYS A 1 90 ? 9.398 16.797 9.945 1 98.69 90 LYS A C 1
ATOM 720 O O . LYS A 1 90 ? 10.32 16.125 9.477 1 98.69 90 LYS A O 1
ATOM 725 N N . ILE A 1 91 ? 8.859 17.875 9.289 1 98.81 91 ILE A N 1
ATOM 726 C CA . ILE A 1 91 ? 9.148 18.172 7.891 1 98.81 91 ILE A CA 1
ATOM 727 C C . ILE A 1 91 ? 10.625 18.516 7.73 1 98.81 91 ILE A C 1
ATOM 729 O O . ILE A 1 91 ? 11.195 19.219 8.562 1 98.81 91 ILE A O 1
ATOM 733 N N . ARG A 1 92 ? 11.195 17.938 6.699 1 98.75 92 ARG A N 1
ATOM 734 C CA . ARG A 1 92 ? 12.586 18.266 6.418 1 98.75 92 ARG A CA 1
ATOM 735 C C . ARG A 1 92 ? 12.945 17.922 4.977 1 98.75 92 ARG A C 1
ATOM 737 O O . ARG A 1 92 ? 12.25 17.141 4.324 1 98.75 92 ARG A O 1
ATOM 744 N N . ASP A 1 93 ? 14.078 18.547 4.516 1 98.62 93 ASP A N 1
ATOM 745 C CA . ASP A 1 93 ? 14.672 18.203 3.227 1 98.62 93 ASP A CA 1
ATOM 746 C C . ASP A 1 93 ? 15.68 17.062 3.367 1 98.62 93 ASP A C 1
ATOM 748 O O . ASP A 1 93 ? 16.547 17.094 4.246 1 98.62 93 ASP A O 1
ATOM 752 N N . GLU A 1 94 ? 15.492 16.094 2.531 1 98.06 94 GLU A N 1
ATOM 753 C CA . GLU A 1 94 ? 16.422 14.969 2.549 1 98.06 94 GLU A CA 1
ATOM 754 C C . GLU A 1 94 ? 17.484 15.117 1.457 1 98.06 94 GLU A C 1
ATOM 756 O O . GLU A 1 94 ? 17.219 15.688 0.397 1 98.06 94 GLU A O 1
ATOM 761 N N . ASP A 1 95 ? 18.594 14.477 1.624 1 95.81 95 ASP A N 1
ATOM 762 C CA . ASP A 1 95 ? 19.75 14.625 0.743 1 95.81 95 ASP A CA 1
ATOM 763 C C . ASP A 1 95 ? 19.469 14.031 -0.635 1 95.81 95 ASP A C 1
ATOM 765 O O . ASP A 1 95 ? 20.078 14.43 -1.627 1 95.81 95 ASP A O 1
ATOM 769 N N . TRP A 1 96 ? 18.578 13.172 -0.601 1 94 96 TRP A N 1
ATOM 770 C CA . TRP A 1 96 ? 18.297 12.492 -1.86 1 94 96 TRP A CA 1
ATOM 771 C C . TRP A 1 96 ? 17.203 13.219 -2.645 1 94 96 TRP A C 1
ATOM 773 O O . TRP A 1 96 ? 16.672 12.68 -3.621 1 94 96 TRP A O 1
ATOM 783 N N . GLY A 1 97 ? 16.734 14.406 -2.238 1 96.81 97 GLY A N 1
ATOM 784 C CA . GLY A 1 97 ? 16.016 15.305 -3.125 1 96.81 97 GLY A CA 1
ATOM 785 C C . GLY A 1 97 ? 14.531 15.359 -2.838 1 96.81 97 GLY A C 1
ATOM 786 O O . GLY A 1 97 ? 13.727 15.633 -3.732 1 96.81 97 GLY A O 1
ATOM 787 N N . VAL A 1 98 ? 14.094 15.078 -1.594 1 98.12 98 VAL A N 1
ATOM 788 C CA . VAL A 1 98 ? 12.68 15.211 -1.281 1 98.12 98 VAL A CA 1
ATOM 789 C C . VAL A 1 98 ? 12.5 16.047 -0.015 1 98.12 98 VAL A C 1
ATOM 791 O O . VAL A 1 98 ? 13.422 16.156 0.798 1 98.12 98 VAL A O 1
ATOM 794 N N . ARG A 1 99 ? 11.492 16.797 0.106 1 98.88 99 ARG A N 1
ATOM 795 C CA . ARG A 1 99 ? 10.945 17.297 1.359 1 98.88 99 ARG A CA 1
ATOM 796 C C . ARG A 1 99 ? 9.82 16.406 1.871 1 98.88 99 ARG A C 1
ATOM 798 O O . ARG A 1 99 ? 8.914 16.047 1.114 1 98.88 99 ARG A O 1
ATOM 805 N N . ARG A 1 100 ? 9.93 16.016 3.15 1 98.94 100 ARG A N 1
ATOM 806 C CA . ARG A 1 100 ? 8.961 15.016 3.602 1 98.94 100 ARG A CA 1
ATOM 807 C C . ARG A 1 100 ? 8.695 15.156 5.098 1 98.94 100 ARG A C 1
ATOM 809 O O . ARG A 1 100 ? 9.461 15.805 5.812 1 98.94 100 ARG A O 1
ATOM 816 N N . PHE A 1 101 ? 7.621 14.586 5.559 1 98.94 101 PHE A N 1
ATOM 817 C CA . PHE A 1 101 ? 7.297 14.352 6.961 1 98.94 101 PHE A CA 1
ATOM 818 C C . PHE A 1 101 ? 6.418 13.117 7.117 1 98.94 101 PHE A C 1
ATOM 820 O O . PHE A 1 101 ? 5.879 12.609 6.137 1 98.94 101 PHE A O 1
ATOM 827 N N . PHE A 1 102 ? 6.383 12.531 8.352 1 98.94 102 PHE A N 1
ATOM 828 C CA . PHE A 1 102 ? 5.547 11.367 8.617 1 98.94 102 PHE A CA 1
ATOM 829 C C . PHE A 1 102 ? 4.395 11.727 9.547 1 98.94 102 PHE A C 1
ATOM 831 O O . PHE A 1 102 ? 4.574 12.477 10.508 1 98.94 102 PHE A O 1
ATOM 838 N N . VAL A 1 103 ? 3.293 11.203 9.258 1 98.88 103 VAL A N 1
ATOM 839 C CA . VAL A 1 103 ? 2.182 11.219 10.195 1 98.88 103 VAL A CA 1
ATOM 840 C C . VAL A 1 103 ? 1.76 9.781 10.523 1 98.88 103 VAL A C 1
ATOM 842 O O . VAL A 1 103 ? 2.109 8.852 9.797 1 98.88 103 VAL A O 1
ATOM 845 N N . THR A 1 104 ? 1.084 9.602 11.633 1 98.69 104 THR A N 1
ATOM 846 C CA . THR A 1 104 ? 0.398 8.359 11.977 1 98.69 104 THR A CA 1
ATOM 847 C C . THR A 1 104 ? -1.111 8.516 11.812 1 98.69 104 THR A C 1
ATOM 849 O O . THR A 1 104 ? -1.714 9.43 12.375 1 98.69 104 THR A O 1
ATOM 852 N N . ASP A 1 105 ? -1.703 7.645 10.984 1 98.56 105 ASP A N 1
ATOM 853 C CA . ASP A 1 105 ? -3.148 7.73 10.797 1 98.56 105 ASP A CA 1
ATOM 854 C C . ASP A 1 105 ? -3.893 7.238 12.031 1 98.56 105 ASP A C 1
ATOM 856 O O . ASP A 1 105 ? -3.275 6.758 12.984 1 98.56 105 ASP A O 1
ATOM 860 N N . PRO A 1 106 ? -5.211 7.316 12.086 1 97.69 106 PRO A N 1
ATOM 861 C CA . PRO A 1 106 ? -5.973 6.941 13.281 1 97.69 106 PRO A CA 1
ATOM 862 C C . PRO A 1 106 ? -5.859 5.453 13.609 1 97.69 106 PRO A C 1
ATOM 864 O O . PRO A 1 106 ? -6.227 5.031 14.703 1 97.69 106 PRO A O 1
ATOM 867 N N . ASN A 1 107 ? -5.395 4.668 12.688 1 98 107 ASN A N 1
ATOM 868 C CA . ASN A 1 107 ? -5.328 3.219 12.859 1 98 107 ASN A CA 1
ATOM 869 C C . ASN A 1 107 ? -3.912 2.76 13.195 1 98 107 ASN A C 1
ATOM 871 O O . ASN A 1 107 ? -3.664 1.563 13.352 1 98 107 ASN A O 1
ATOM 875 N N . GLY A 1 108 ? -2.998 3.658 13.266 1 98 108 GLY A N 1
ATOM 876 C CA . GLY A 1 108 ? -1.639 3.309 13.648 1 98 108 GLY A CA 1
ATOM 877 C C . GLY A 1 108 ? -0.71 3.141 12.461 1 98 108 GLY A C 1
ATOM 878 O O . GLY A 1 108 ? 0.427 2.691 12.617 1 98 108 GLY A O 1
ATOM 879 N N . VAL A 1 109 ? -1.142 3.477 11.32 1 98.62 109 VAL A N 1
ATOM 880 C CA . VAL A 1 109 ? -0.363 3.369 10.094 1 98.62 109 VAL A CA 1
ATOM 881 C C . VAL A 1 109 ? 0.567 4.574 9.961 1 98.62 109 VAL A C 1
ATOM 883 O O . VAL A 1 109 ? 0.168 5.707 10.242 1 98.62 109 VAL A O 1
ATOM 886 N N . THR A 1 110 ? 1.802 4.301 9.516 1 98.88 110 THR A N 1
ATOM 887 C CA . THR A 1 110 ? 2.707 5.402 9.219 1 98.88 110 THR A CA 1
ATOM 888 C C . THR A 1 110 ? 2.566 5.84 7.758 1 98.88 110 THR A C 1
ATOM 890 O O . THR A 1 110 ? 2.648 5.016 6.848 1 98.88 110 THR A O 1
ATOM 893 N N . LEU A 1 111 ? 2.318 7.121 7.535 1 98.94 111 LEU A N 1
ATOM 894 C CA . LEU A 1 111 ? 2.275 7.719 6.203 1 98.94 111 LEU A CA 1
ATOM 895 C C . LEU A 1 111 ? 3.422 8.711 6.016 1 98.94 111 LEU A C 1
ATOM 897 O O . LEU A 1 111 ? 3.521 9.695 6.746 1 98.94 111 LEU A O 1
ATOM 901 N N . ASN A 1 112 ? 4.301 8.367 5.109 1 98.94 112 ASN A N 1
ATOM 902 C CA . ASN A 1 112 ? 5.32 9.281 4.605 1 98.94 112 ASN A CA 1
ATOM 903 C C . ASN A 1 112 ? 4.781 10.164 3.484 1 98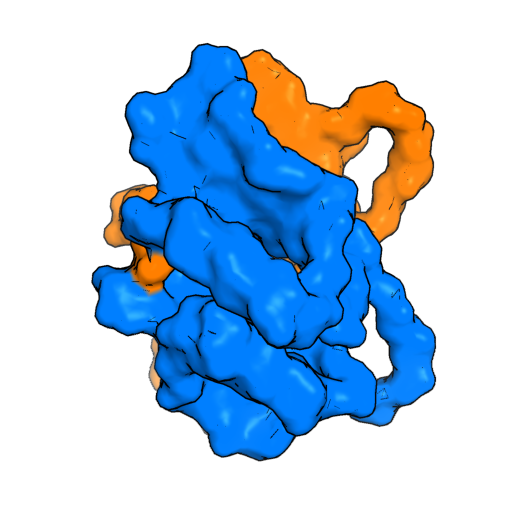.94 112 ASN A C 1
ATOM 905 O O . ASN A 1 112 ? 4.582 9.695 2.361 1 98.94 112 ASN A O 1
ATOM 909 N N . LEU A 1 113 ? 4.461 11.461 3.809 1 98.94 113 LEU A N 1
ATOM 910 C CA . LEU A 1 113 ? 4.066 12.422 2.791 1 98.94 113 LEU A CA 1
ATOM 911 C C . LEU A 1 113 ? 5.281 13.172 2.25 1 98.94 113 LEU A C 1
ATOM 913 O O . LEU A 1 113 ? 6.074 13.719 3.021 1 98.94 113 LEU A O 1
ATOM 917 N N . LEU A 1 114 ? 5.395 13.172 0.924 1 98.88 114 LEU A N 1
ATOM 918 C CA . LEU A 1 114 ? 6.641 13.719 0.396 1 98.88 114 LEU A CA 1
ATOM 919 C C . LEU A 1 114 ? 6.41 14.391 -0.955 1 98.88 114 LEU A C 1
ATOM 921 O O . LEU A 1 114 ? 5.438 14.078 -1.647 1 98.88 114 LEU A O 1
ATOM 925 N N . SER A 1 115 ? 7.254 15.344 -1.328 1 98.62 115 SER A N 1
ATOM 926 C CA . SER A 1 115 ? 7.406 15.969 -2.641 1 98.62 115 SER A CA 1
ATOM 927 C C . SER A 1 115 ? 8.875 16.031 -3.055 1 98.62 115 SER A C 1
ATOM 929 O O . SER A 1 115 ? 9.758 16.219 -2.213 1 98.62 115 SER A O 1
ATOM 931 N N . HIS A 1 116 ? 9.062 15.891 -4.355 1 96.88 116 HIS A N 1
ATOM 932 C CA . HIS A 1 116 ? 10.422 16.094 -4.859 1 96.88 116 HIS A CA 1
ATOM 933 C C . HIS A 1 116 ? 10.797 17.562 -4.863 1 96.88 116 HIS A C 1
ATOM 935 O O . HIS A 1 116 ? 9.977 18.422 -5.191 1 96.88 116 HIS A O 1
ATOM 941 N N . ILE A 1 117 ? 11.984 17.906 -4.43 1 94.69 117 ILE A N 1
ATOM 942 C CA . ILE A 1 117 ? 12.414 19.297 -4.402 1 94.69 117 ILE A CA 1
ATOM 943 C C . ILE A 1 117 ? 13.555 19.5 -5.391 1 94.69 117 ILE A C 1
ATOM 945 O O . ILE A 1 117 ? 14.281 18.562 -5.723 1 94.69 117 ILE A O 1
ATOM 949 N N . MET B 1 1 ? -2.197 13.773 -5.199 1 95.94 1 MET B N 1
ATOM 950 C CA . MET B 1 1 ? -1.374 12.617 -4.844 1 95.94 1 MET B CA 1
ATOM 951 C C . MET B 1 1 ? -1.078 11.766 -6.07 1 95.94 1 MET B C 1
ATOM 953 O O . MET B 1 1 ? -1.99 11.188 -6.668 1 95.94 1 MET B O 1
ATOM 957 N N . ARG B 1 2 ? 0.124 11.727 -6.438 1 96.94 2 ARG B N 1
ATOM 958 C CA . ARG B 1 2 ? 0.519 11.055 -7.672 1 96.94 2 ARG B CA 1
ATOM 959 C C . ARG B 1 2 ? 0.583 9.539 -7.477 1 96.94 2 ARG B C 1
ATOM 961 O O . ARG B 1 2 ? 0.176 8.781 -8.352 1 96.94 2 ARG B O 1
ATOM 968 N N . ARG B 1 3 ? 1.078 9.109 -6.398 1 98.62 3 ARG B N 1
ATOM 969 C CA . ARG B 1 3 ? 1.239 7.68 -6.145 1 98.62 3 ARG B CA 1
ATOM 970 C C . ARG B 1 3 ? 1.229 7.387 -4.648 1 98.62 3 ARG B C 1
ATOM 972 O O . ARG B 1 3 ? 1.514 8.266 -3.836 1 98.62 3 ARG B O 1
ATOM 979 N N . ILE B 1 4 ? 0.801 6.211 -4.281 1 98.88 4 ILE B N 1
ATOM 980 C CA . ILE B 1 4 ? 0.852 5.613 -2.953 1 98.88 4 ILE B CA 1
ATOM 981 C C . ILE B 1 4 ? 1.669 4.324 -2.996 1 98.88 4 ILE B C 1
ATOM 983 O O . ILE B 1 4 ? 1.276 3.354 -3.648 1 98.88 4 ILE B O 1
ATOM 987 N N . VAL B 1 5 ? 2.805 4.344 -2.328 1 98.94 5 VAL B N 1
ATOM 988 C CA . VAL B 1 5 ? 3.754 3.242 -2.449 1 98.94 5 VAL B CA 1
ATOM 989 C C . VAL B 1 5 ? 3.875 2.516 -1.11 1 98.94 5 VAL B C 1
ATOM 991 O O . VAL B 1 5 ? 4.359 3.086 -0.13 1 98.94 5 VAL B O 1
ATOM 994 N N . PRO B 1 6 ? 3.398 1.252 -1.059 1 98.94 6 PRO B N 1
ATOM 995 C CA . PRO B 1 6 ? 3.695 0.48 0.15 1 98.94 6 PRO B CA 1
ATOM 996 C C . PRO B 1 6 ? 5.188 0.207 0.324 1 98.94 6 PRO B C 1
ATOM 998 O O . PRO B 1 6 ? 5.883 -0.081 -0.652 1 98.94 6 PRO B O 1
ATOM 1001 N N . ASN B 1 7 ? 5.664 0.368 1.546 1 98.81 7 ASN B N 1
ATOM 1002 C CA . ASN B 1 7 ? 7.027 0.025 1.938 1 98.81 7 ASN B CA 1
ATOM 1003 C C . ASN B 1 7 ? 7.059 -1.204 2.84 1 98.81 7 ASN B C 1
ATOM 1005 O O . ASN B 1 7 ? 6.414 -1.225 3.891 1 98.81 7 ASN B O 1
ATOM 1009 N N . ILE B 1 8 ? 7.809 -2.207 2.463 1 98.56 8 ILE B N 1
ATOM 1010 C CA . ILE B 1 8 ? 7.848 -3.473 3.186 1 98.56 8 ILE B CA 1
ATOM 1011 C C . ILE B 1 8 ? 9.273 -3.76 3.645 1 98.56 8 ILE B C 1
ATOM 1013 O O . ILE B 1 8 ? 10.203 -3.812 2.828 1 98.56 8 ILE B O 1
ATOM 1017 N N . TYR B 1 9 ? 9.445 -3.951 4.941 1 98.19 9 TYR B N 1
ATOM 1018 C CA . TYR B 1 9 ? 10.758 -4.344 5.441 1 98.19 9 TYR B CA 1
ATOM 1019 C C . TYR B 1 9 ? 11.016 -5.828 5.188 1 98.19 9 TYR B C 1
ATOM 1021 O O . TYR B 1 9 ? 10.094 -6.645 5.281 1 98.19 9 TYR B O 1
ATOM 1029 N N . SER B 1 10 ? 12.164 -6.133 4.941 1 98.06 10 SER B N 1
ATOM 1030 C CA . SER B 1 10 ? 12.562 -7.5 4.609 1 98.06 10 SER B CA 1
ATOM 1031 C C . SER B 1 10 ? 13.867 -7.883 5.312 1 98.06 10 SER B C 1
ATOM 1033 O O . SER B 1 10 ? 14.797 -7.074 5.387 1 98.06 10 SER B O 1
ATOM 1035 N N . ASN B 1 11 ? 13.945 -9.117 5.883 1 96.94 11 ASN B N 1
ATOM 1036 C CA . ASN B 1 11 ? 15.18 -9.68 6.422 1 96.94 11 ASN B CA 1
ATOM 1037 C C . ASN B 1 11 ? 16.016 -10.344 5.332 1 96.94 11 ASN B C 1
ATOM 1039 O O . ASN B 1 11 ? 17.141 -10.766 5.582 1 96.94 11 ASN B O 1
ATOM 1043 N N . ASN B 1 12 ? 15.516 -10.477 4.188 1 96.62 12 ASN B N 1
ATOM 1044 C CA . ASN B 1 12 ? 16.172 -11.141 3.064 1 96.62 12 ASN B CA 1
ATOM 1045 C C . ASN B 1 12 ? 15.828 -10.469 1.737 1 96.62 12 ASN B C 1
ATOM 1047 O O . ASN B 1 12 ? 14.898 -10.891 1.046 1 96.62 12 ASN B O 1
ATOM 1051 N N . MET B 1 13 ? 16.688 -9.492 1.37 1 97.31 13 MET B N 1
ATOM 1052 C CA . MET B 1 13 ? 16.422 -8.664 0.194 1 97.31 13 MET B CA 1
ATOM 1053 C C . MET B 1 13 ? 16.422 -9.508 -1.076 1 97.31 13 MET B C 1
ATOM 1055 O O . MET B 1 13 ? 15.625 -9.281 -1.984 1 97.31 13 MET B O 1
ATOM 1059 N N . ALA B 1 14 ? 17.312 -10.461 -1.155 1 97.06 14 ALA B N 1
ATOM 1060 C CA . ALA B 1 14 ? 17.422 -11.297 -2.346 1 97.06 14 ALA B CA 1
ATOM 1061 C C . ALA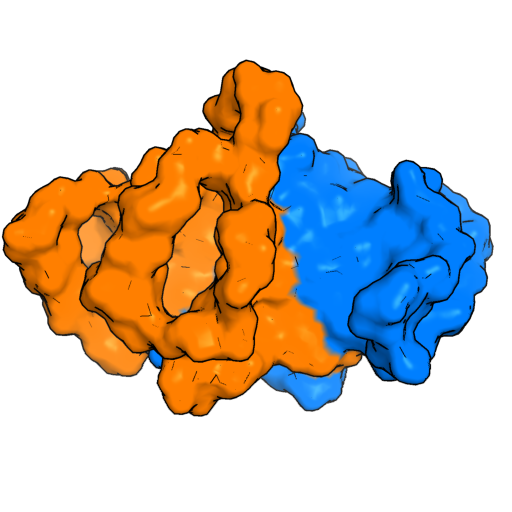 B 1 14 ? 16.141 -12.086 -2.586 1 97.06 14 ALA B C 1
ATOM 1063 O O . ALA B 1 14 ? 15.656 -12.164 -3.715 1 97.06 14 ALA B O 1
ATOM 1064 N N . GLU B 1 15 ? 15.625 -12.688 -1.6 1 97.5 15 GLU B N 1
ATOM 1065 C CA . GLU B 1 15 ? 14.383 -13.438 -1.705 1 97.5 15 GLU B CA 1
ATOM 1066 C C . GLU B 1 15 ? 13.219 -12.531 -2.117 1 97.5 15 GLU B C 1
ATOM 1068 O O . GLU B 1 15 ? 12.375 -12.922 -2.928 1 97.5 15 GLU B O 1
ATOM 1073 N N . SER B 1 16 ? 13.141 -11.359 -1.538 1 98.12 16 SER B N 1
ATOM 1074 C CA . SER B 1 16 ? 12.094 -10.406 -1.896 1 98.12 16 SER B CA 1
ATOM 1075 C C . SER B 1 16 ? 12.195 -10.008 -3.363 1 98.12 16 SER B C 1
ATOM 1077 O O . SER B 1 16 ? 11.18 -9.938 -4.062 1 98.12 16 SER B O 1
ATOM 1079 N N . LYS B 1 17 ? 13.414 -9.766 -3.76 1 96.94 17 LYS B N 1
ATOM 1080 C CA . LYS B 1 17 ? 13.625 -9.391 -5.156 1 96.94 17 LYS B CA 1
ATOM 1081 C C . LYS B 1 17 ? 13.156 -10.492 -6.098 1 96.94 17 LYS B C 1
ATOM 1083 O O . LYS B 1 17 ? 12.547 -10.211 -7.137 1 96.94 17 LYS B O 1
ATOM 1088 N N . HIS B 1 18 ? 13.461 -11.688 -5.766 1 96.94 18 HIS B N 1
ATOM 1089 C CA . HIS B 1 18 ? 13.016 -12.82 -6.566 1 96.94 18 HIS B CA 1
ATOM 1090 C C . HIS B 1 18 ? 11.492 -12.891 -6.617 1 96.94 18 HIS B C 1
ATOM 1092 O O . HIS B 1 18 ? 10.906 -13.078 -7.684 1 96.94 18 HIS B O 1
ATOM 1098 N N . PHE B 1 19 ? 10.859 -12.719 -5.5 1 98.62 19 PHE B N 1
ATOM 1099 C CA . PHE B 1 19 ? 9.406 -12.812 -5.414 1 98.62 19 PHE B CA 1
ATOM 1100 C C . PHE B 1 19 ? 8.75 -11.734 -6.27 1 98.62 19 PHE B C 1
ATOM 1102 O O . PHE B 1 19 ? 7.914 -12.039 -7.125 1 98.62 19 PHE B O 1
ATOM 1109 N N . TYR B 1 20 ? 9.047 -10.484 -6.09 1 98.56 20 TYR B N 1
ATOM 1110 C CA . TYR B 1 20 ? 8.367 -9.375 -6.746 1 98.56 20 TYR B CA 1
ATOM 1111 C C . TYR B 1 20 ? 8.805 -9.25 -8.203 1 98.56 20 TYR B C 1
ATOM 1113 O O . TYR B 1 20 ? 8.016 -8.836 -9.055 1 98.56 20 TYR B O 1
ATOM 1121 N N . GLY B 1 21 ? 10.039 -9.594 -8.477 1 96.88 21 GLY B N 1
ATOM 1122 C CA . GLY B 1 21 ? 10.539 -9.531 -9.844 1 96.88 21 GLY B CA 1
ATOM 1123 C C . GLY B 1 21 ? 10.125 -10.727 -10.688 1 96.88 21 GLY B C 1
ATOM 1124 O O . GLY B 1 21 ? 9.609 -10.562 -11.797 1 96.88 21 GLY B O 1
ATOM 1125 N N . GLU B 1 22 ? 10.352 -11.898 -10.172 1 94.75 22 GLU B N 1
ATOM 1126 C CA . GLU B 1 22 ? 10.117 -13.109 -10.945 1 94.75 22 GLU B CA 1
ATOM 1127 C C . GLU B 1 22 ? 8.664 -13.562 -10.844 1 94.75 22 GLU B C 1
ATOM 1129 O O . GLU B 1 22 ? 8.008 -13.781 -11.859 1 94.75 22 GLU B O 1
ATOM 1134 N N . PHE B 1 23 ? 8.203 -13.711 -9.664 1 97.81 23 PHE B N 1
ATOM 1135 C CA . PHE B 1 23 ? 6.836 -14.188 -9.523 1 97.81 23 PHE B CA 1
ATOM 1136 C C . PHE B 1 23 ? 5.844 -13.133 -10.008 1 97.81 23 PHE B C 1
ATOM 1138 O O . PHE B 1 23 ? 5.059 -13.383 -10.922 1 97.81 23 PHE B O 1
ATOM 1145 N N . LEU B 1 24 ? 5.914 -11.875 -9.461 1 97.88 24 LEU B N 1
ATOM 1146 C CA . LEU B 1 24 ? 4.914 -10.859 -9.781 1 97.88 24 LEU B CA 1
ATOM 1147 C C . LEU B 1 24 ? 5.246 -10.164 -11.102 1 97.88 24 LEU B C 1
ATOM 1149 O O . LEU B 1 24 ? 4.449 -9.375 -11.609 1 97.88 24 LEU B O 1
ATOM 1153 N N . ASP B 1 25 ? 6.402 -10.438 -11.617 1 96.5 25 ASP B N 1
ATOM 1154 C CA . ASP B 1 25 ? 6.809 -9.922 -12.922 1 96.5 25 ASP B CA 1
ATOM 1155 C C . ASP B 1 25 ? 6.887 -8.398 -12.906 1 96.5 25 ASP B C 1
ATOM 1157 O O . ASP B 1 25 ? 6.531 -7.746 -13.891 1 96.5 25 ASP B O 1
ATOM 1161 N N . MET B 1 26 ? 7.191 -7.797 -11.773 1 98.38 26 MET B N 1
ATOM 1162 C CA . MET B 1 26 ? 7.379 -6.352 -11.711 1 98.38 26 MET B CA 1
ATOM 1163 C C . MET B 1 26 ? 8.789 -5.965 -12.156 1 98.38 26 MET B C 1
ATOM 1165 O O . MET B 1 26 ? 9.703 -6.789 -12.117 1 98.38 26 MET B O 1
ATOM 1169 N N . GLU B 1 27 ? 8.867 -4.75 -12.609 1 98.25 27 GLU B N 1
ATOM 1170 C CA . GLU B 1 27 ? 10.156 -4.234 -13.062 1 98.25 27 GLU B CA 1
ATOM 1171 C C . GLU B 1 27 ? 10.898 -3.516 -11.938 1 98.25 27 GLU B C 1
ATOM 1173 O O . GLU B 1 27 ? 10.281 -2.797 -11.148 1 98.25 27 GLU B O 1
ATOM 1178 N N . LEU B 1 28 ? 12.219 -3.703 -11.93 1 97.56 28 LEU B N 1
ATOM 1179 C CA . LEU B 1 28 ? 13.055 -2.984 -10.977 1 97.56 28 LEU B CA 1
ATOM 1180 C C . LEU B 1 28 ? 13.227 -1.526 -11.391 1 97.56 28 LEU B C 1
ATOM 1182 O O . LEU B 1 28 ? 13.812 -1.236 -12.43 1 97.56 28 LEU B O 1
ATOM 1186 N N . ALA B 1 29 ? 12.695 -0.632 -10.617 1 97.62 29 ALA B N 1
ATOM 1187 C CA . ALA B 1 29 ? 12.789 0.792 -10.93 1 97.62 29 ALA B CA 1
ATOM 1188 C C . ALA B 1 29 ? 14 1.419 -10.242 1 97.62 29 ALA B C 1
ATOM 1190 O O . ALA B 1 29 ? 14.578 2.385 -10.75 1 97.62 29 ALA B O 1
ATOM 1191 N N . MET B 1 30 ? 14.344 0.954 -9.109 1 96.88 30 MET B N 1
ATOM 1192 C CA . MET B 1 30 ? 15.453 1.454 -8.312 1 96.88 30 MET B CA 1
ATOM 1193 C C . MET B 1 30 ? 16.016 0.357 -7.414 1 96.88 30 MET B C 1
ATOM 1195 O O . MET B 1 30 ? 15.258 -0.416 -6.824 1 96.88 30 MET B O 1
ATOM 1199 N N . ASP B 1 31 ? 17.312 0.286 -7.273 1 96.94 31 ASP B N 1
ATOM 1200 C CA . ASP B 1 31 ? 17.984 -0.621 -6.352 1 96.94 31 ASP B CA 1
ATOM 1201 C C . ASP B 1 31 ? 19.219 0.044 -5.723 1 96.94 31 ASP B C 1
ATOM 1203 O O . ASP B 1 31 ? 20.266 0.161 -6.367 1 96.94 31 ASP B O 1
ATOM 1207 N N . LEU B 1 32 ? 19.109 0.354 -4.5 1 95.75 32 LEU B N 1
ATOM 1208 C CA . LEU B 1 32 ? 20.203 0.993 -3.783 1 95.75 32 LEU B CA 1
ATOM 1209 C C . LEU B 1 32 ? 20.781 0.053 -2.734 1 95.75 32 LEU B C 1
ATOM 1211 O O . LEU B 1 32 ? 21.578 0.478 -1.883 1 95.75 32 LEU B O 1
ATOM 1215 N N . GLY B 1 33 ? 20.469 -1.153 -2.785 1 93.69 33 GLY B N 1
ATOM 1216 C CA . GLY B 1 33 ? 20.922 -2.137 -1.812 1 93.69 33 GLY B CA 1
ATOM 1217 C C . GLY B 1 33 ? 20.016 -2.236 -0.602 1 93.69 33 GLY B C 1
ATOM 1218 O O . GLY B 1 33 ? 19.281 -3.215 -0.449 1 93.69 33 GLY B O 1
ATOM 1219 N N . TRP B 1 34 ? 19.953 -1.095 0.117 1 95.19 34 TRP B N 1
ATOM 1220 C CA . TRP B 1 34 ? 19.141 -1.102 1.331 1 95.19 34 TRP B CA 1
ATOM 1221 C C . TRP B 1 34 ? 17.672 -0.835 1.01 1 95.19 34 TRP B C 1
ATOM 1223 O O . TRP B 1 34 ? 16.797 -1.059 1.849 1 95.19 34 TRP B O 1
ATOM 1233 N N . VAL B 1 35 ? 17.391 -0.334 -0.184 1 97.38 35 VAL B N 1
ATOM 1234 C CA . VAL B 1 35 ? 16.016 -0.142 -0.651 1 97.38 35 VAL B CA 1
ATOM 1235 C C . VAL B 1 35 ? 15.922 -0.505 -2.131 1 97.38 35 VAL B C 1
ATOM 1237 O O . VAL B 1 35 ? 16.797 -0.164 -2.92 1 97.38 35 VAL B O 1
ATOM 1240 N N . THR B 1 36 ? 14.906 -1.267 -2.492 1 98.25 36 THR B N 1
ATOM 1241 C CA . THR B 1 36 ? 14.57 -1.636 -3.861 1 98.25 36 THR B CA 1
ATOM 1242 C C . THR B 1 36 ? 13.109 -1.311 -4.168 1 98.25 36 THR B C 1
ATOM 1244 O O . THR B 1 36 ? 12.219 -1.634 -3.377 1 98.25 36 THR B O 1
ATOM 1247 N N . THR B 1 37 ? 12.867 -0.623 -5.234 1 98.69 37 THR B N 1
ATOM 1248 C CA . THR B 1 37 ? 11.5 -0.31 -5.645 1 98.69 37 THR B CA 1
ATOM 1249 C C . THR B 1 37 ? 11.148 -1.041 -6.934 1 98.69 37 THR B C 1
ATOM 1251 O O . THR B 1 37 ? 11.906 -1.016 -7.902 1 98.69 37 THR B O 1
ATOM 1254 N N . PHE B 1 38 ? 10.023 -1.717 -6.883 1 98.81 38 PHE B N 1
ATOM 1255 C CA . PHE B 1 38 ? 9.461 -2.4 -8.039 1 98.81 38 PHE B CA 1
ATOM 1256 C C . 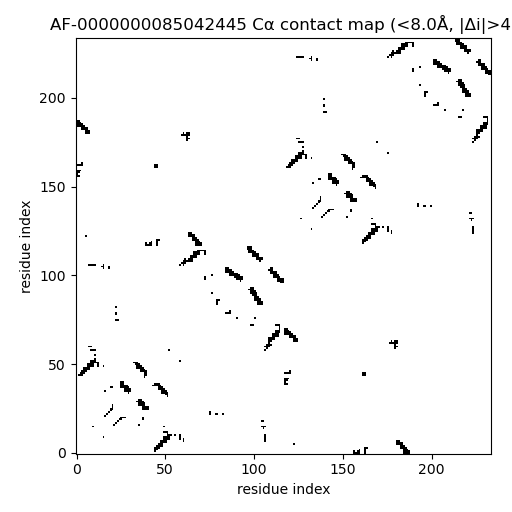PHE B 1 38 ? 8.281 -1.617 -8.609 1 98.81 38 PHE B C 1
ATOM 1258 O O . PHE B 1 38 ? 7.531 -0.987 -7.863 1 98.81 38 PHE B O 1
ATOM 1265 N N . VAL B 1 39 ? 8.133 -1.666 -9.922 1 98.69 39 VAL B N 1
ATOM 1266 C CA . VAL B 1 39 ? 7.098 -0.901 -10.609 1 98.69 39 VAL B CA 1
ATOM 1267 C C . VAL B 1 39 ? 6.348 -1.804 -11.586 1 98.69 39 VAL B C 1
ATOM 1269 O O . VAL B 1 39 ? 6.941 -2.705 -12.188 1 98.69 39 VAL B O 1
ATOM 1272 N N . SER B 1 40 ? 5.02 -1.569 -11.633 1 98.44 40 SER B N 1
ATOM 1273 C CA . SER B 1 40 ? 4.211 -2.266 -12.625 1 98.44 40 SER B CA 1
ATOM 1274 C C . SER B 1 40 ? 4.641 -1.897 -14.039 1 98.44 40 SER B C 1
ATOM 1276 O O . SER B 1 40 ? 4.922 -0.732 -14.328 1 98.44 40 SER B O 1
ATOM 1278 N N . LYS B 1 41 ? 4.617 -2.902 -14.945 1 96.38 41 LYS B N 1
ATOM 1279 C CA . LYS B 1 41 ? 4.898 -2.639 -16.359 1 96.38 41 LYS B CA 1
ATOM 1280 C C . LYS B 1 41 ? 3.762 -1.85 -17 1 96.38 41 LYS B C 1
ATOM 1282 O O . LYS B 1 41 ? 3.986 -1.083 -17.938 1 96.38 41 LYS B O 1
ATOM 1287 N N . ASP B 1 42 ? 2.588 -1.982 -16.531 1 95.81 42 ASP B N 1
ATOM 1288 C CA . ASP B 1 42 ? 1.382 -1.402 -17.109 1 95.81 42 ASP B CA 1
ATOM 1289 C C . ASP B 1 42 ? 1.119 -0.005 -16.562 1 95.81 42 ASP B C 1
ATOM 1291 O O . ASP B 1 42 ? 0.468 0.816 -17.203 1 95.81 42 ASP B O 1
ATOM 1295 N N . ASN B 1 43 ? 1.475 0.306 -15.383 1 97.56 43 ASN B N 1
ATOM 1296 C CA . ASN B 1 43 ? 1.227 1.55 -14.664 1 97.56 43 ASN B CA 1
ATOM 1297 C C . ASN B 1 43 ? 2.434 1.962 -13.828 1 97.56 43 ASN B C 1
ATOM 1299 O O . ASN B 1 43 ? 2.668 1.406 -12.75 1 97.56 43 ASN B O 1
ATOM 1303 N N . PRO B 1 44 ? 3.137 2.963 -14.266 1 96.31 44 PRO B N 1
ATOM 1304 C CA . PRO B 1 44 ? 4.391 3.322 -13.594 1 96.31 44 PRO B CA 1
ATOM 1305 C C . PRO B 1 44 ? 4.168 3.877 -12.188 1 96.31 44 PRO B C 1
ATOM 1307 O O . PRO B 1 44 ? 5.121 4.02 -11.422 1 96.31 44 PRO B O 1
ATOM 1310 N N . THR B 1 45 ? 2.934 4.199 -11.82 1 98.06 45 THR B N 1
ATOM 1311 C CA . THR B 1 45 ? 2.691 4.742 -10.484 1 98.06 45 THR B CA 1
ATOM 1312 C C . THR B 1 45 ? 2.289 3.635 -9.516 1 98.06 45 THR B C 1
ATOM 1314 O O . THR B 1 45 ? 2.186 3.867 -8.312 1 98.06 45 THR B O 1
ATOM 1317 N N . ALA B 1 46 ? 2.037 2.439 -10.008 1 98.56 46 ALA B N 1
ATOM 1318 C CA . ALA B 1 46 ? 1.845 1.265 -9.164 1 98.56 46 ALA B CA 1
ATOM 1319 C C . ALA B 1 46 ? 3.186 0.651 -8.766 1 98.56 46 ALA B C 1
ATOM 1321 O O . ALA B 1 46 ? 3.83 -0.023 -9.57 1 98.56 46 ALA B O 1
ATOM 1322 N N . GLN B 1 47 ? 3.566 0.931 -7.516 1 98.81 47 GLN B N 1
ATOM 1323 C CA . GLN B 1 47 ? 4.906 0.578 -7.059 1 98.81 47 GLN B CA 1
ATOM 1324 C C . GLN B 1 47 ? 4.859 -0.087 -5.684 1 98.81 47 GLN B C 1
ATOM 1326 O O . GLN B 1 47 ? 3.885 0.075 -4.945 1 98.81 47 GLN B O 1
ATOM 1331 N N . ILE B 1 48 ? 5.898 -0.888 -5.379 1 98.94 48 ILE B N 1
ATOM 1332 C CA . ILE B 1 48 ? 6.195 -1.436 -4.059 1 98.94 48 ILE B CA 1
ATOM 1333 C C . ILE B 1 48 ? 7.676 -1.242 -3.74 1 98.94 48 ILE B C 1
ATOM 1335 O O . ILE B 1 48 ? 8.539 -1.5 -4.582 1 98.94 48 ILE B O 1
ATOM 1339 N N . SER B 1 49 ? 7.953 -0.759 -2.578 1 98.88 49 SER B N 1
ATOM 1340 C CA . SER B 1 49 ? 9.336 -0.655 -2.131 1 98.88 49 SER B CA 1
ATOM 1341 C C . SER B 1 49 ? 9.656 -1.695 -1.061 1 98.88 49 SER B C 1
ATOM 1343 O O . SER B 1 49 ? 8.875 -1.886 -0.124 1 98.88 49 SER B O 1
ATOM 1345 N N . ILE B 1 50 ? 10.758 -2.379 -1.222 1 98.69 50 ILE B N 1
ATOM 1346 C CA . ILE B 1 50 ? 11.297 -3.316 -0.242 1 98.69 50 ILE B CA 1
ATOM 1347 C C . ILE B 1 50 ? 12.508 -2.695 0.453 1 98.69 50 ILE B C 1
ATOM 1349 O O . ILE B 1 50 ? 13.453 -2.254 -0.207 1 98.69 50 ILE B O 1
ATOM 1353 N N . LEU B 1 51 ? 12.453 -2.588 1.76 1 98 51 LEU B N 1
ATOM 1354 C CA . LEU B 1 51 ? 13.508 -1.985 2.568 1 98 51 LEU B CA 1
ATOM 1355 C C . LEU B 1 51 ? 14.227 -3.043 3.396 1 98 51 LEU B C 1
ATOM 1357 O O . LEU B 1 51 ? 13.594 -3.928 3.973 1 98 51 LEU B O 1
ATOM 1361 N N . GLU B 1 52 ? 15.492 -2.91 3.422 1 97.56 52 GLU B N 1
ATOM 1362 C CA . GLU B 1 52 ? 16.266 -3.801 4.289 1 97.56 52 GLU B CA 1
ATOM 1363 C C . GLU B 1 52 ? 15.945 -3.547 5.758 1 97.56 52 GLU B C 1
ATOM 1365 O O . GLU B 1 52 ? 15.938 -2.398 6.207 1 97.56 52 GLU B O 1
ATOM 1370 N N . ASN B 1 53 ? 15.68 -4.648 6.477 1 96.94 53 ASN B N 1
ATOM 1371 C CA . ASN B 1 53 ? 15.492 -4.559 7.922 1 96.94 53 ASN B CA 1
ATOM 1372 C C . ASN B 1 53 ? 16.828 -4.496 8.656 1 96.94 53 ASN B C 1
ATOM 1374 O O . ASN B 1 53 ? 17.359 -5.527 9.062 1 96.94 53 ASN B O 1
ATOM 1378 N N . LYS B 1 54 ? 17.375 -3.383 8.93 1 89.69 54 LYS B N 1
ATOM 1379 C CA . LYS B 1 54 ? 18.703 -3.199 9.477 1 89.69 54 LYS B CA 1
ATOM 1380 C C . LYS B 1 54 ? 18.719 -3.434 10.984 1 89.69 54 LYS B C 1
ATOM 1382 O O . LYS B 1 54 ? 19.734 -3.842 11.547 1 89.69 54 LYS B O 1
ATOM 1387 N N . ASN B 1 55 ? 17.656 -3.193 11.555 1 81.75 55 ASN B N 1
ATOM 1388 C CA . ASN B 1 55 ? 17.656 -3.25 13.016 1 81.75 55 ASN B CA 1
ATOM 1389 C C . ASN B 1 55 ? 17.484 -4.68 13.516 1 81.75 55 ASN B C 1
ATOM 1391 O O . ASN B 1 55 ? 17.562 -4.934 14.719 1 81.75 55 ASN B O 1
ATOM 1395 N N . SER B 1 56 ? 17.359 -5.637 12.641 1 72.31 56 SER B N 1
ATOM 1396 C CA . SER B 1 56 ? 17.25 -7.051 12.977 1 72.31 56 SER B CA 1
ATOM 1397 C C . SER B 1 56 ? 16.156 -7.301 14.008 1 72.31 56 SER B C 1
ATOM 1399 O O . SER B 1 56 ? 16.25 -8.234 14.805 1 72.31 56 SER B O 1
ATOM 1401 N N . SER B 1 57 ? 15.383 -6.332 14.164 1 81.69 57 SER B N 1
ATOM 1402 C CA . SER B 1 57 ? 14.219 -6.582 15.008 1 81.69 57 SER B CA 1
ATOM 1403 C C . SER B 1 57 ? 13.242 -7.539 14.344 1 81.69 57 SER B C 1
ATOM 1405 O O . SER B 1 57 ? 13.164 -7.598 13.109 1 81.69 57 SER B O 1
ATOM 1407 N N . PRO B 1 58 ? 12.633 -8.289 15.242 1 88.12 58 PRO B N 1
ATOM 1408 C CA . PRO B 1 58 ? 11.656 -9.203 14.641 1 88.12 58 PRO B CA 1
ATOM 1409 C C . PRO B 1 58 ? 10.633 -8.484 13.773 1 88.12 58 PRO B C 1
ATOM 1411 O O . PRO B 1 58 ? 10.055 -7.48 14.203 1 88.12 58 PRO B O 1
ATOM 1414 N N . LEU B 1 59 ? 10.609 -8.977 12.617 1 91.38 59 LEU B N 1
ATOM 1415 C CA . LEU B 1 59 ? 9.656 -8.422 11.656 1 91.38 59 LEU B CA 1
ATOM 1416 C C . LEU B 1 59 ? 8.297 -9.117 11.773 1 91.38 59 LEU B C 1
ATOM 1418 O O . LEU B 1 59 ? 8.234 -10.336 11.906 1 91.38 59 LEU B O 1
ATOM 1422 N N . ASP B 1 60 ? 7.219 -8.328 11.883 1 96.12 60 ASP B N 1
ATOM 1423 C CA . ASP B 1 60 ? 5.859 -8.836 11.734 1 96.12 60 ASP B CA 1
ATOM 1424 C C . ASP B 1 60 ? 5.07 -8.008 10.727 1 96.12 60 ASP B C 1
ATOM 1426 O O . ASP B 1 60 ? 4.516 -6.961 11.07 1 96.12 60 ASP B O 1
ATOM 1430 N N . ASN B 1 61 ? 5.008 -8.516 9.523 1 97.81 61 ASN B N 1
ATOM 1431 C CA . ASN B 1 61 ? 4.328 -7.809 8.438 1 97.81 61 ASN B CA 1
ATOM 1432 C C . ASN B 1 61 ? 2.908 -8.328 8.234 1 97.81 61 ASN B C 1
ATOM 1434 O O . ASN B 1 61 ? 2.291 -8.07 7.203 1 97.81 61 ASN B O 1
ATOM 1438 N N . SER B 1 62 ? 2.365 -9.039 9.242 1 96.94 62 SER B N 1
ATOM 1439 C CA . SER B 1 62 ? 1.105 -9.742 9.047 1 96.94 62 SER B CA 1
ATOM 1440 C C . SER B 1 62 ? -0.05 -8.773 8.844 1 96.94 62 SER B C 1
ATOM 1442 O O . SER B 1 62 ? -1.101 -9.148 8.32 1 96.94 62 SER B O 1
ATOM 1444 N N . ALA B 1 63 ? 0.18 -7.535 9.234 1 97.69 63 ALA B N 1
ATOM 1445 C CA . ALA B 1 63 ? -0.878 -6.539 9.094 1 97.69 63 ALA B CA 1
ATOM 1446 C C . ALA B 1 63 ? -0.894 -5.957 7.684 1 97.69 63 ALA B C 1
ATOM 1448 O O . ALA B 1 63 ? -1.847 -5.273 7.297 1 97.69 63 ALA B O 1
ATOM 1449 N N . ILE B 1 64 ? 0.191 -6.113 6.91 1 98.75 64 ILE B N 1
ATOM 1450 C CA . ILE B 1 64 ? 0.252 -5.562 5.562 1 98.75 64 ILE B CA 1
ATOM 1451 C C . ILE B 1 64 ? -0.567 -6.438 4.613 1 98.75 64 ILE B C 1
ATOM 1453 O O . ILE B 1 64 ? -0.293 -7.629 4.465 1 98.75 64 ILE B O 1
ATOM 1457 N N . PHE B 1 65 ? -1.574 -5.832 4.039 1 98.88 65 PHE B N 1
ATOM 1458 C CA . PHE B 1 65 ? -2.543 -6.461 3.146 1 98.88 65 PHE B CA 1
ATOM 1459 C C . PHE B 1 65 ? -2.758 -5.613 1.899 1 98.88 65 PHE B C 1
ATOM 1461 O O . PHE B 1 65 ? -3.312 -4.516 1.978 1 98.88 65 PHE B O 1
ATOM 1468 N N . LEU B 1 66 ? -2.273 -6.109 0.741 1 98.94 66 LEU B N 1
ATOM 1469 C CA . LEU B 1 66 ? -2.338 -5.367 -0.513 1 98.94 66 LEU B CA 1
ATOM 1470 C C . LEU B 1 66 ? -3.248 -6.07 -1.516 1 98.94 66 LEU B C 1
ATOM 1472 O O . LEU B 1 66 ? -3.219 -7.297 -1.631 1 98.94 66 LEU B O 1
ATOM 1476 N N . SER B 1 67 ? -4.09 -5.293 -2.146 1 98.88 67 SER B N 1
ATOM 1477 C CA . SER B 1 67 ? -4.836 -5.773 -3.305 1 98.88 67 SER B CA 1
ATOM 1478 C C . SER B 1 67 ? -4.18 -5.34 -4.609 1 98.88 67 SER B C 1
ATOM 1480 O O . SER B 1 67 ? -3.965 -4.145 -4.836 1 98.88 67 SER B O 1
ATOM 1482 N N . ILE B 1 68 ? -3.859 -6.273 -5.426 1 98.88 68 ILE B N 1
ATOM 1483 C CA . ILE B 1 68 ? -3.18 -6.016 -6.691 1 98.88 68 ILE B CA 1
ATOM 1484 C C . ILE B 1 68 ? -4.051 -6.492 -7.852 1 98.88 68 ILE B C 1
ATOM 1486 O O . ILE B 1 68 ? -4.336 -7.688 -7.969 1 98.88 68 ILE B O 1
ATOM 1490 N N . GLU B 1 69 ? -4.469 -5.559 -8.688 1 98.88 69 GLU B N 1
ATOM 1491 C CA . GLU B 1 69 ? -5.258 -5.926 -9.859 1 98.88 69 GLU B CA 1
ATOM 1492 C C . GLU B 1 69 ? -4.359 -6.312 -11.031 1 98.88 69 GLU B C 1
ATOM 1494 O O . GLU B 1 69 ? -3.557 -5.504 -11.492 1 98.88 69 GLU B O 1
ATOM 1499 N N . VAL B 1 70 ? -4.547 -7.527 -11.508 1 98.25 70 VAL B N 1
ATOM 1500 C CA . VAL B 1 70 ? -3.732 -8.047 -12.609 1 98.25 70 VAL B CA 1
ATOM 1501 C C . VAL B 1 70 ? -4.625 -8.383 -13.797 1 98.25 70 VAL B C 1
ATOM 1503 O O . VAL B 1 70 ? -5.836 -8.562 -13.648 1 98.25 70 VAL B O 1
ATOM 1506 N N . ALA B 1 71 ? -4.043 -8.359 -15.023 1 95 71 ALA B N 1
ATOM 1507 C CA . ALA B 1 71 ? -4.809 -8.602 -16.234 1 95 71 ALA B CA 1
ATOM 1508 C C . ALA B 1 71 ? -5.246 -10.062 -16.328 1 95 71 ALA B C 1
ATOM 1510 O O . ALA B 1 71 ? -6.34 -10.359 -16.812 1 95 71 ALA B O 1
ATOM 1511 N N . ASP B 1 72 ? -4.418 -11 -15.906 1 96.38 72 ASP B N 1
ATOM 1512 C CA . ASP B 1 72 ? -4.676 -12.438 -16 1 96.38 72 ASP B CA 1
ATOM 1513 C C . ASP B 1 72 ? -4.387 -13.133 -14.68 1 96.38 72 ASP B C 1
ATOM 1515 O O . ASP B 1 72 ? -3.303 -13.688 -14.484 1 96.38 72 ASP B O 1
ATOM 1519 N N . VAL B 1 73 ? -5.438 -13.242 -13.891 1 98.62 73 VAL B N 1
ATOM 1520 C CA . VAL B 1 73 ? -5.281 -13.789 -12.547 1 98.62 73 VAL B CA 1
ATOM 1521 C C . VAL B 1 73 ? -4.988 -15.289 -12.625 1 98.62 73 VAL B C 1
ATOM 1523 O O . VAL B 1 73 ? -4.25 -15.828 -11.797 1 98.62 73 VAL B O 1
ATOM 1526 N N . ASN B 1 74 ? -5.508 -15.992 -13.617 1 98.62 74 ASN B N 1
ATOM 1527 C CA . ASN B 1 74 ? -5.246 -17.422 -13.789 1 98.62 74 ASN B CA 1
ATOM 1528 C C . ASN B 1 74 ? -3.766 -17.688 -14.055 1 98.62 74 ASN B C 1
ATOM 1530 O O . ASN B 1 74 ? -3.215 -18.672 -13.57 1 98.62 74 ASN B O 1
ATOM 1534 N N . HIS B 1 75 ? -3.23 -16.828 -14.82 1 98.25 75 HIS B N 1
ATOM 1535 C CA . HIS B 1 75 ? -1.804 -16.938 -15.109 1 98.25 75 HIS B CA 1
ATOM 1536 C C . HIS B 1 75 ? -0.98 -16.891 -13.828 1 98.25 75 HIS B C 1
ATOM 1538 O O . HIS B 1 75 ? -0.105 -17.734 -13.617 1 98.25 75 HIS B O 1
ATOM 1544 N N . TYR B 1 76 ? -1.211 -15.953 -12.93 1 98.56 76 TYR B N 1
ATOM 1545 C CA . TYR B 1 76 ? -0.444 -15.789 -11.703 1 98.56 76 TYR B CA 1
ATOM 1546 C C . TYR B 1 76 ? -0.734 -16.922 -10.719 1 98.56 76 TYR B C 1
ATOM 1548 O O . TYR B 1 76 ? 0.147 -17.328 -9.969 1 98.56 76 TYR B O 1
ATOM 1556 N N . TYR B 1 77 ? -1.994 -17.406 -10.742 1 98.81 77 TYR B N 1
ATOM 1557 C CA . TYR B 1 77 ? -2.311 -18.547 -9.898 1 98.81 77 TYR B CA 1
ATOM 1558 C C . TYR B 1 77 ? -1.47 -19.766 -10.281 1 98.81 77 TYR B C 1
ATOM 1560 O O . TYR B 1 77 ? -0.855 -20.391 -9.422 1 98.81 77 TYR B O 1
ATOM 1568 N N . LYS B 1 78 ? -1.443 -20.109 -11.547 1 98.69 78 LYS B N 1
ATOM 1569 C CA . LYS B 1 78 ? -0.637 -21.219 -12.047 1 98.69 78 LYS B CA 1
ATOM 1570 C C . LYS B 1 78 ? 0.84 -21.016 -11.719 1 98.69 78 LYS B C 1
ATOM 1572 O O . LYS B 1 78 ? 1.517 -21.938 -11.281 1 98.69 78 LYS B O 1
ATOM 1577 N N . LYS B 1 79 ? 1.27 -19.844 -11.961 1 98.5 79 LYS B N 1
ATOM 1578 C CA . LYS B 1 79 ? 2.666 -19.516 -11.688 1 98.5 79 LYS B CA 1
ATOM 1579 C C . LYS B 1 79 ? 2.992 -19.703 -10.211 1 98.5 79 LYS B C 1
ATOM 1581 O O . LYS B 1 79 ? 4.074 -20.188 -9.859 1 98.5 79 LYS B O 1
ATOM 1586 N N . ALA B 1 80 ? 2.08 -19.25 -9.32 1 98.62 80 ALA B N 1
ATOM 1587 C CA . ALA B 1 80 ? 2.262 -19.438 -7.879 1 98.62 80 ALA B CA 1
ATOM 1588 C C . ALA B 1 80 ? 2.402 -20.906 -7.527 1 98.62 80 ALA B C 1
ATOM 1590 O O . ALA B 1 80 ? 3.236 -21.281 -6.695 1 98.62 80 ALA B O 1
ATOM 1591 N N . GLN B 1 81 ? 1.552 -21.703 -8.109 1 98.44 81 GLN B N 1
ATOM 1592 C CA . GLN B 1 81 ? 1.629 -23.141 -7.887 1 98.44 81 GLN B CA 1
ATOM 1593 C C . GLN B 1 81 ? 2.967 -23.703 -8.359 1 98.44 81 GLN B C 1
ATOM 1595 O O . GLN B 1 81 ? 3.611 -24.484 -7.645 1 98.44 81 GLN B O 1
ATOM 1600 N N . GLU B 1 82 ? 3.367 -23.312 -9.516 1 97.81 82 GLU B N 1
ATOM 1601 C CA . GLU B 1 82 ? 4.602 -23.812 -10.117 1 97.81 82 GLU B CA 1
ATOM 1602 C C . GLU B 1 82 ? 5.816 -23.453 -9.273 1 97.81 82 GLU B C 1
ATOM 1604 O O . GLU B 1 82 ? 6.75 -24.234 -9.141 1 97.81 82 GLU B O 1
ATOM 1609 N N . LEU B 1 83 ? 5.777 -22.266 -8.742 1 97.31 83 LEU B N 1
ATOM 1610 C CA . LEU B 1 83 ? 6.91 -21.766 -7.977 1 97.31 83 LEU B CA 1
ATOM 1611 C C . LEU B 1 83 ? 6.77 -22.109 -6.496 1 97.31 83 LEU B C 1
ATOM 1613 O O . LEU B 1 83 ? 7.59 -21.688 -5.676 1 97.31 83 LEU B O 1
ATOM 1617 N N . ALA B 1 84 ? 5.719 -22.781 -6.125 1 97 84 ALA B N 1
ATOM 1618 C CA . ALA B 1 84 ? 5.445 -23.219 -4.758 1 97 84 ALA B CA 1
ATOM 1619 C C . ALA B 1 84 ? 5.336 -22.031 -3.814 1 97 84 ALA B C 1
ATOM 1621 O O . ALA B 1 84 ? 5.852 -22.062 -2.695 1 97 84 ALA B O 1
ATOM 1622 N N . ILE B 1 85 ? 4.789 -20.938 -4.32 1 97.81 85 ILE B N 1
ATOM 1623 C CA . ILE B 1 85 ? 4.441 -19.797 -3.479 1 97.81 85 ILE B CA 1
ATOM 1624 C C . ILE B 1 85 ? 3.305 -20.188 -2.535 1 97.81 85 ILE B C 1
ATOM 1626 O O . ILE B 1 85 ? 2.404 -20.938 -2.91 1 97.81 85 ILE B O 1
ATOM 1630 N N . ASN B 1 86 ? 3.385 -19.672 -1.308 1 97.88 86 ASN B N 1
ATOM 1631 C CA . ASN B 1 86 ? 2.332 -19.953 -0.338 1 97.88 86 ASN B CA 1
ATOM 1632 C C . ASN B 1 86 ? 1.011 -19.297 -0.741 1 97.88 86 ASN B C 1
ATOM 1634 O O . ASN B 1 86 ? 0.887 -18.078 -0.731 1 97.88 86 ASN B O 1
ATOM 1638 N N . ILE B 1 87 ? 0.04 -20.094 -1.128 1 98.69 87 ILE B N 1
ATOM 1639 C CA . ILE B 1 87 ? -1.312 -19.641 -1.429 1 98.69 87 ILE B CA 1
ATOM 1640 C C . ILE B 1 87 ? -2.188 -19.766 -0.183 1 98.69 87 ILE B C 1
ATOM 1642 O O . ILE B 1 87 ? -2.488 -20.875 0.264 1 98.69 87 ILE B O 1
ATOM 1646 N N . SER B 1 88 ? -2.541 -18.672 0.348 1 98.38 88 SER B N 1
ATOM 1647 C CA . SER B 1 88 ? -3.262 -18.672 1.615 1 98.38 88 SER B CA 1
ATOM 1648 C C . SER B 1 88 ? -4.77 -18.594 1.394 1 98.38 88 SER B C 1
ATOM 1650 O O . SER B 1 88 ? -5.551 -18.781 2.332 1 98.38 88 SER B O 1
ATOM 1652 N N . TYR B 1 89 ? -5.254 -18.312 0.3 1 98.62 89 TYR B N 1
ATOM 1653 C CA . TYR B 1 89 ? -6.637 -18.297 -0.156 1 98.62 89 TYR B CA 1
ATOM 1654 C C . TYR B 1 89 ? -6.738 -18.734 -1.614 1 98.62 89 TYR B C 1
ATOM 1656 O O . TYR B 1 89 ? -6.27 -18.031 -2.512 1 98.62 89 TYR B O 1
ATOM 1664 N N . LYS B 1 90 ? -7.344 -19.875 -1.841 1 98.69 90 LYS B N 1
ATOM 1665 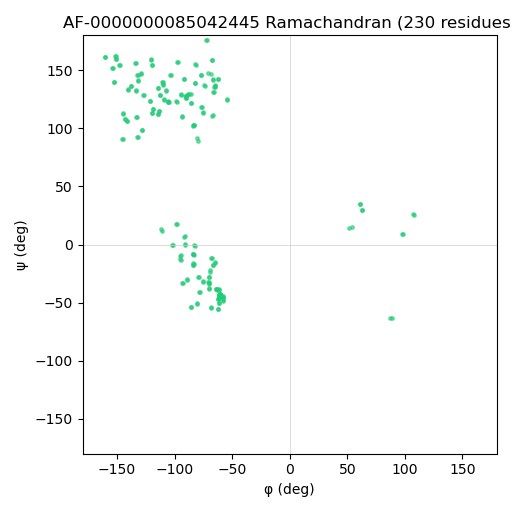C CA . LYS B 1 90 ? -7.367 -20.469 -3.176 1 98.69 90 LYS B CA 1
ATOM 1666 C C . LYS B 1 90 ? -8.203 -19.625 -4.137 1 98.69 90 LYS B C 1
ATOM 1668 O O . LYS B 1 90 ? -9.125 -18.938 -3.719 1 98.69 90 LYS B O 1
ATOM 1673 N N . ILE B 1 91 ? -7.945 -19.812 -5.461 1 98.81 91 ILE B N 1
ATOM 1674 C CA . ILE B 1 91 ? -8.578 -19 -6.496 1 98.81 91 ILE B CA 1
ATOM 1675 C C . ILE B 1 91 ? -10.078 -19.266 -6.516 1 98.81 91 ILE B C 1
ATOM 1677 O O . ILE B 1 91 ? -10.516 -20.406 -6.379 1 98.81 91 ILE B O 1
ATOM 1681 N N . ARG B 1 92 ? -10.82 -18.172 -6.605 1 98.69 92 ARG B N 1
ATOM 1682 C CA . ARG B 1 92 ? -12.266 -18.328 -6.699 1 98.69 92 ARG B CA 1
ATOM 1683 C C . ARG B 1 92 ? -12.914 -17.078 -7.27 1 98.69 92 ARG B C 1
ATOM 1685 O O . ARG B 1 92 ? -12.305 -16 -7.266 1 98.69 92 ARG B O 1
ATOM 1692 N N . ASP B 1 93 ? -14.172 -17.266 -7.758 1 98.62 93 ASP B N 1
ATOM 1693 C CA . ASP B 1 93 ? -15.008 -16.141 -8.18 1 98.62 93 ASP B CA 1
ATOM 1694 C C . ASP B 1 93 ? -15.836 -15.602 -7.016 1 98.62 93 ASP B C 1
ATOM 1696 O O . ASP B 1 93 ? -16.469 -16.359 -6.285 1 98.62 93 ASP B O 1
ATOM 1700 N N . GLU B 1 94 ? -15.734 -14.32 -6.855 1 98.06 94 GLU B N 1
ATOM 1701 C CA . GLU B 1 94 ? -16.516 -13.688 -5.797 1 98.06 94 GLU B CA 1
ATOM 1702 C C . GLU B 1 94 ? -17.812 -13.086 -6.348 1 98.06 94 GLU B C 1
ATOM 1704 O O . GLU B 1 94 ? -17.859 -12.648 -7.5 1 98.06 94 GLU B O 1
ATOM 1709 N N . ASP B 1 95 ? -18.781 -12.906 -5.516 1 95.75 95 ASP B N 1
ATOM 1710 C CA . ASP B 1 95 ? -20.109 -12.477 -5.918 1 95.75 95 ASP B CA 1
ATOM 1711 C C . ASP B 1 95 ? -20.109 -11.031 -6.398 1 95.75 95 ASP B C 1
ATOM 1713 O O . ASP B 1 95 ? -20.969 -10.617 -7.176 1 95.75 95 ASP B O 1
ATOM 1717 N N . TRP B 1 96 ? -19.141 -10.391 -5.953 1 93.94 96 TRP B N 1
ATOM 1718 C CA . TRP B 1 96 ? -19.094 -8.969 -6.301 1 93.94 96 TRP B CA 1
ATOM 1719 C C . TRP B 1 96 ? -18.297 -8.75 -7.586 1 93.94 96 TRP B C 1
ATOM 1721 O O . TRP B 1 96 ? -17.969 -7.613 -7.934 1 93.94 96 TRP B O 1
ATOM 1731 N N . GLY B 1 97 ? -17.859 -9.789 -8.312 1 96.75 97 GLY B N 1
ATOM 1732 C CA . GLY B 1 97 ? -17.469 -9.648 -9.703 1 96.75 97 GLY B CA 1
ATOM 1733 C C . GLY B 1 97 ? -15.977 -9.742 -9.914 1 96.75 97 GLY B C 1
ATOM 1734 O O . GLY B 1 97 ? -15.438 -9.18 -10.867 1 96.75 97 GLY B O 1
ATOM 17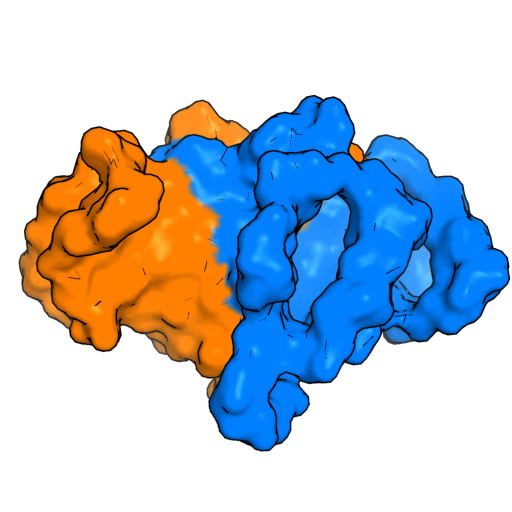35 N N . VAL B 1 98 ? -15.234 -10.43 -9.023 1 98.12 98 VAL B N 1
ATOM 1736 C CA . VAL B 1 98 ? -13.805 -10.602 -9.258 1 98.12 98 VAL B CA 1
ATOM 1737 C C . VAL B 1 98 ? -13.43 -12.078 -9.125 1 98.12 98 VAL B C 1
ATOM 1739 O O . VAL B 1 98 ? -14.141 -12.844 -8.477 1 98.12 98 VAL B O 1
ATOM 1742 N N . ARG B 1 99 ? -12.5 -12.562 -9.836 1 98.88 99 ARG B N 1
ATOM 1743 C CA . ARG B 1 99 ? -11.734 -13.766 -9.547 1 98.88 99 ARG B CA 1
ATOM 1744 C C . ARG B 1 99 ? -10.438 -13.438 -8.828 1 98.88 99 ARG B C 1
ATOM 1746 O O . ARG B 1 99 ? -9.703 -12.539 -9.242 1 98.88 99 ARG B O 1
ATOM 1753 N N . ARG B 1 100 ? -10.195 -14.133 -7.688 1 98.94 100 ARG B N 1
ATOM 1754 C CA . ARG B 1 100 ? -9.055 -13.703 -6.891 1 98.94 100 ARG B CA 1
ATOM 1755 C C . ARG B 1 100 ? -8.461 -14.875 -6.117 1 98.94 100 ARG B C 1
ATOM 1757 O O . ARG B 1 100 ? -9.102 -15.914 -5.969 1 98.94 100 ARG B O 1
ATOM 1764 N N . PHE B 1 101 ? -7.262 -14.727 -5.652 1 98.94 101 PHE B N 1
ATOM 1765 C CA . PHE B 1 101 ? -6.598 -15.578 -4.672 1 98.94 101 PHE B CA 1
ATOM 1766 C C . PHE B 1 101 ? -5.582 -14.781 -3.863 1 98.94 101 PHE B C 1
ATOM 1768 O O . PHE B 1 101 ? -5.227 -13.664 -4.23 1 98.94 101 PHE B O 1
ATOM 1775 N N . PHE B 1 102 ? -5.211 -15.297 -2.664 1 98.94 102 PHE B N 1
ATOM 1776 C CA . PHE B 1 102 ? -4.215 -14.633 -1.828 1 98.94 102 PHE B CA 1
ATOM 1777 C C . PHE B 1 102 ? -2.922 -15.438 -1.784 1 98.94 102 PHE B C 1
ATOM 1779 O O . PHE B 1 102 ? -2.951 -16.672 -1.694 1 98.94 102 PHE B O 1
ATOM 1786 N N . VAL B 1 103 ? -1.865 -14.758 -1.836 1 98.88 103 VAL B N 1
ATOM 1787 C CA . VAL B 1 103 ? -0.572 -15.352 -1.512 1 98.88 103 VAL B CA 1
ATOM 1788 C C . VAL B 1 103 ? 0.063 -14.602 -0.343 1 98.88 103 VAL B C 1
ATOM 1790 O O . VAL B 1 103 ? -0.341 -13.484 -0.025 1 98.88 103 VAL B O 1
ATOM 1793 N N . THR B 1 104 ? 0.992 -15.242 0.341 1 98.69 104 THR B N 1
ATOM 1794 C CA . THR B 1 104 ? 1.864 -14.602 1.322 1 98.69 104 THR B CA 1
ATOM 1795 C C . THR B 1 104 ? 3.271 -14.422 0.759 1 98.69 104 THR B C 1
ATOM 1797 O O . THR B 1 104 ? 3.887 -15.383 0.292 1 98.69 104 THR B O 1
ATOM 1800 N N . ASP B 1 105 ? 3.748 -13.164 0.74 1 98.56 105 ASP B N 1
ATOM 1801 C CA . ASP B 1 105 ? 5.094 -12.93 0.226 1 98.56 105 ASP B CA 1
ATOM 1802 C C . ASP B 1 105 ? 6.152 -13.445 1.201 1 98.56 105 ASP B C 1
ATOM 1804 O O . ASP B 1 105 ? 5.824 -13.906 2.299 1 98.56 105 ASP B O 1
ATOM 1808 N N . PRO B 1 106 ? 7.434 -13.391 0.869 1 97.62 106 PRO B N 1
ATOM 1809 C CA . PRO B 1 106 ? 8.484 -13.953 1.724 1 97.62 106 PRO B CA 1
ATOM 1810 C C . PRO B 1 106 ? 8.602 -13.227 3.061 1 97.62 106 PRO B C 1
ATOM 1812 O O . PRO B 1 106 ? 9.258 -13.719 3.98 1 97.62 106 PRO B O 1
ATOM 1815 N N . ASN B 1 107 ? 8.031 -12.062 3.166 1 97.94 107 ASN B N 1
ATOM 1816 C CA . ASN B 1 107 ? 8.156 -11.242 4.367 1 97.94 107 ASN B CA 1
ATOM 1817 C C . ASN B 1 107 ? 6.918 -11.336 5.246 1 97.94 107 ASN B C 1
ATOM 1819 O O . ASN B 1 107 ? 6.844 -10.695 6.293 1 97.94 107 ASN B O 1
ATOM 1823 N N . GLY B 1 108 ? 5.953 -12.086 4.84 1 97.94 108 GLY B N 1
ATOM 1824 C CA . GLY B 1 108 ? 4.762 -12.281 5.652 1 97.94 108 GLY B CA 1
ATOM 1825 C C . GLY B 1 108 ? 3.607 -11.383 5.246 1 97.94 108 GLY B C 1
ATOM 1826 O O . GLY B 1 108 ? 2.594 -11.32 5.941 1 97.94 108 GLY B O 1
ATOM 1827 N N . VAL B 1 109 ? 3.721 -10.719 4.176 1 98.62 109 VAL B N 1
ATOM 1828 C CA . VAL B 1 109 ? 2.695 -9.82 3.662 1 98.62 109 VAL B CA 1
ATOM 1829 C C . VAL B 1 109 ? 1.638 -10.617 2.902 1 98.62 109 VAL B C 1
ATOM 1831 O O . VAL B 1 109 ? 1.968 -11.531 2.143 1 98.62 109 VAL B O 1
ATOM 1834 N N . THR B 1 110 ? 0.364 -10.227 3.107 1 98.81 110 THR B N 1
ATOM 1835 C CA . THR B 1 110 ? -0.7 -10.828 2.314 1 98.81 110 THR B CA 1
ATOM 1836 C C . THR B 1 110 ? -0.948 -10.023 1.041 1 98.81 110 THR B C 1
ATOM 1838 O O . THR B 1 110 ? -1.155 -8.812 1.099 1 98.81 110 THR B O 1
ATOM 1841 N N . LEU B 1 111 ? -0.9 -10.68 -0.11 1 98.94 111 LEU B N 1
ATOM 1842 C CA . LEU B 1 111 ? -1.229 -10.086 -1.402 1 98.94 111 LEU B CA 1
ATOM 1843 C C . LEU B 1 111 ? -2.486 -10.719 -1.987 1 98.94 111 LEU B C 1
ATOM 1845 O O . LEU B 1 111 ? -2.514 -11.93 -2.242 1 98.94 111 LEU B O 1
ATOM 1849 N N . ASN B 1 112 ? -3.51 -9.914 -2.1 1 98.94 112 ASN B N 1
ATOM 1850 C CA . ASN B 1 112 ? -4.711 -10.25 -2.854 1 98.94 112 ASN B CA 1
ATOM 1851 C C . ASN B 1 112 ? -4.543 -9.953 -4.34 1 98.94 112 ASN B C 1
ATOM 1853 O O . ASN B 1 112 ? -4.57 -8.789 -4.75 1 98.94 112 ASN B O 1
ATOM 1857 N N . LEU B 1 113 ? -4.297 -11.023 -5.172 1 98.94 113 LEU B N 1
ATOM 1858 C CA . LEU B 1 113 ? -4.254 -10.875 -6.621 1 98.94 113 LEU B CA 1
ATOM 1859 C C . LEU B 1 113 ? -5.633 -11.094 -7.234 1 98.94 113 LEU B C 1
ATOM 1861 O O . LEU B 1 113 ? -6.277 -12.109 -6.969 1 98.94 113 LEU B O 1
ATOM 1865 N N . LEU B 1 114 ? -6.047 -10.117 -8.039 1 98.88 114 LEU B N 1
ATOM 1866 C CA . LEU B 1 114 ? -7.434 -10.219 -8.492 1 98.88 114 LEU B CA 1
ATOM 1867 C C . LEU B 1 114 ? -7.594 -9.641 -9.891 1 98.88 114 LEU B C 1
ATOM 1869 O O . LEU B 1 114 ? -6.785 -8.82 -10.328 1 98.88 114 LEU B O 1
ATOM 1873 N N . SER B 1 115 ? -8.594 -10.094 -10.648 1 98.62 115 SER B N 1
ATOM 1874 C CA . SER B 1 115 ? -9.117 -9.555 -11.898 1 98.62 115 SER B CA 1
ATOM 1875 C C . SER B 1 115 ? -10.633 -9.445 -11.867 1 98.62 115 SER B C 1
ATOM 1877 O O . SER B 1 115 ? -11.312 -10.289 -11.273 1 98.62 115 SER B O 1
ATOM 1879 N N . HIS B 1 116 ? -11.109 -8.414 -12.539 1 96.81 116 HIS B N 1
ATOM 1880 C CA . HIS B 1 116 ? -12.555 -8.312 -12.68 1 96.81 116 HIS B CA 1
ATOM 1881 C C . HIS B 1 116 ? -13.078 -9.328 -13.688 1 96.81 116 HIS B C 1
ATOM 1883 O O . HIS B 1 116 ? -12.453 -9.57 -14.727 1 96.81 116 HIS B O 1
ATOM 1889 N N . ILE B 1 117 ? -14.172 -9.992 -13.398 1 94.62 117 ILE B N 1
ATOM 1890 C CA . ILE B 1 117 ? -14.734 -10.984 -14.312 1 94.62 117 ILE B CA 1
ATOM 1891 C C . ILE B 1 117 ? -16.094 -10.508 -14.812 1 94.62 117 ILE B C 1
ATOM 1893 O O . ILE B 1 117 ? -16.766 -9.719 -14.148 1 94.62 117 ILE B O 1
#

Organism: Cyclobacterium marinum (strain ATCC 25205 / DSM 745 / LMG 13164 / NCIMB 1802) (NCBI:txid880070)